Protein 7LGA (pdb70)

Nearest PDB structures (foldseek):
  7lga-assembly2_D  TM=1.011E+00  e=3.245E-14  Homo sapiens
  7lga-assembly1_B  TM=9.975E-01  e=1.841E-12  Homo sapiens
  8f22-assembly1_D  TM=7.166E-01  e=4.616E-01  Human immunodeficiency virus type 1 (NEW YORK-5 ISOLATE)
  6ecn-assembly1_B  TM=7.418E-01  e=8.512E-01  Human immunodeficiency virus 1
  6bht-assembly2_I  TM=7.396E-01  e=8.006E-01  Human immunodeficiency virus type 1 (NEW YORK-5 ISOLATE)

GO terms:
  GO:0005737 cytoplasm (C, IDA)
  GO:0030512 negative regulation of transforming growth factor beta receptor signaling pathway (P, IDA)
  GO:0005515 protein binding (F, IPI)
  GO:0005634 nucleus (C, EXP)
  GO:0005737 cytoplasm (C, EXP)
  GO:0003723 RNA binding (F, HDA)

B-factor: mean 28.05, std 16.08, range [4.46, 119.76]

Structure (mmCIF, N/CA/C/O backbone):
data_7LGA
#
_entry.id   7LGA
#
_cell.length_a   51.598
_cell.length_b   70.289
_cell.length_c   52.689
_cell.angle_alpha   90.000
_cell.angle_beta   98.102
_cell.angle_gamma   90.000
#
_symmetry.space_group_name_H-M   'P 1 21 1'
#
loop_
_entity.id
_entity.type
_entity.pdbx_description
1 polymer 'Retrotransposon-derived protein PEG10'
2 water water
#
loop_
_atom_site.group_PDB
_atom_site.id
_atom_site.type_symbol
_atom_site.label_atom_id
_atom_site.label_alt_id
_atom_site.label_comp_id
_atom_site.label_asym_id
_atom_site.label_entity_id
_atom_site.label_seq_id
_atom_site.pdbx_PDB_ins_code
_atom_site.Cartn_x
_atom_site.Cartn_y
_atom_site.Cartn_z
_atom_site.occupancy
_atom_site.B_iso_or_equiv
_atom_site.auth_seq_id
_atom_site.auth_comp_id
_atom_site.auth_asym_id
_atom_site.auth_atom_id
_atom_site.pdbx_PDB_model_num
ATOM 1 N N . SER A 1 9 ? -12.79513 25.21336 15.75288 1.000 37.56270 160 SER A N 1
ATOM 2 C CA . SER A 1 9 ? -13.65049 24.26872 16.46265 1.000 53.61821 160 SER A CA 1
ATOM 3 C C . SER A 1 9 ? -13.38335 24.31249 17.96517 1.000 45.29694 160 SER A C 1
ATOM 4 O O . SER A 1 9 ? -12.33378 24.78990 18.39928 1.000 43.36277 160 SER A O 1
ATOM 11 N N . PRO A 1 10 ? -14.33073 23.80193 18.75791 1.000 50.68373 161 PRO A N 1
ATOM 12 C CA . PRO A 1 10 ? -14.14612 23.83861 20.22073 1.000 41.01931 161 PRO A CA 1
ATOM 13 C C . PRO A 1 10 ? -12.89273 23.12642 20.70014 1.000 35.68295 161 PRO A C 1
ATOM 14 O O . PRO A 1 10 ? -12.22981 23.60304 21.63346 1.000 37.72576 161 PRO A O 1
ATOM 25 N N . GLN A 1 11 ? -12.55304 21.98554 20.09624 1.000 31.79430 162 GLN A N 1
ATOM 26 C CA . GLN A 1 11 ? -11.41211 21.20875 20.57202 1.000 38.24382 162 GLN A CA 1
ATOM 27 C C . GLN A 1 11 ? -10.10038 21.95986 20.34483 1.000 27.30230 162 GLN A C 1
ATOM 28 O O . GLN A 1 11 ? -9.24159 22.03086 21.23930 1.000 26.19798 162 GLN A O 1
ATOM 42 N N . ARG A 1 12 ? -9.91753 22.50326 19.13938 1.000 28.26528 163 ARG A N 1
ATOM 43 C CA . ARG A 1 12 ? -8.73723 23.31314 18.87190 1.000 34.22016 163 ARG A CA 1
ATOM 44 C C . ARG A 1 12 ? -8.67257 24.50484 19.81704 1.000 28.50875 163 ARG A C 1
ATOM 45 O O . ARG A 1 12 ? -7.58690 24.89363 20.25488 1.000 28.39834 163 ARG A O 1
ATOM 66 N N . ARG A 1 13 ? -9.82929 25.08008 20.16359 1.000 26.59518 164 ARG A N 1
ATOM 67 C CA . ARG A 1 13 ? -9.85706 26.22126 21.07704 1.000 25.77275 164 ARG A CA 1
ATOM 68 C C . ARG A 1 13 ? -9.37306 25.82939 22.46976 1.000 23.29935 164 ARG A C 1
ATOM 69 O O . ARG A 1 13 ? -8.61041 26.57240 23.10164 1.000 19.09053 164 ARG A O 1
ATOM 90 N N . GLU A 1 14 ? -9.81668 24.67263 22.96761 1.000 24.79395 165 GLU A N 1
ATOM 91 C CA . GLU A 1 14 ? -9.36796 24.18787 24.27237 1.000 24.62605 165 GLU A CA 1
ATOM 92 C C . GLU A 1 14 ? -7.85586 23.97457 24.28242 1.000 17.96991 165 GLU A C 1
ATOM 93 O O . GLU A 1 14 ? -7.14157 24.40739 25.21145 1.000 25.02076 165 GLU A O 1
ATOM 105 N N . VAL A 1 15 ? -7.34620 23.30565 23.24574 1.000 20.54578 166 VAL A N 1
ATOM 106 C CA . VAL A 1 15 ? -5.90288 23.09248 23.15845 1.000 22.88330 166 VAL A CA 1
ATOM 107 C C . VAL A 1 15 ? -5.17334 24.43047 23.12663 1.000 20.15235 166 VAL A C 1
ATOM 108 O O . VAL A 1 15 ? -4.15441 24.62046 23.80573 1.000 19.55919 166 VAL A O 1
ATOM 121 N N . ALA A 1 16 ? -5.68186 25.37464 22.33397 1.000 18.96943 167 ALA A N 1
ATOM 122 C CA . ALA A 1 16 ? -5.00005 26.64787 22.17022 1.000 19.99758 167 ALA A CA 1
ATOM 123 C C . ALA A 1 16 ? -4.94448 27.40164 23.48539 1.000 11.55661 167 ALA A C 1
ATOM 124 O O . ALA A 1 16 ? -3.91817 27.99588 23.82397 1.000 13.72040 167 ALA A O 1
ATOM 131 N N . LYS A 1 17 ? -6.04707 27.40592 24.23107 1.000 11.11282 168 LYS A N 1
ATOM 132 C CA . LYS A 1 17 ? -6.08296 28.19904 25.44662 1.000 15.10485 168 LYS A CA 1
ATOM 133 C C . LYS A 1 17 ? -5.14484 27.63040 26.49412 1.000 20.06448 168 LYS A C 1
ATOM 134 O O . LYS A 1 17 ? -4.58534 28.39725 27.28499 1.000 21.49227 168 LYS A O 1
ATOM 153 N N . ARG A 1 18 ? -4.90681 26.30945 26.48580 1.000 19.09131 169 ARG A N 1
ATOM 154 C CA . ARG A 1 18 ? -3.87676 25.78465 27.39167 1.000 20.70261 169 ARG A CA 1
ATOM 155 C C . ARG A 1 18 ? -2.45522 26.09239 26.89873 1.000 15.96657 169 ARG A C 1
ATOM 156 O O . ARG A 1 18 ? -1.58369 26.53423 27.68280 1.000 16.25699 169 ARG A O 1
ATOM 177 N N . LYS A 1 19 ? -2.21135 25.89502 25.59669 1.000 16.29875 170 LYS A N 1
ATOM 178 C CA . LYS A 1 19 ? -0.86118 26.06025 25.06854 1.000 15.80043 170 LYS A CA 1
ATOM 179 C C . LYS A 1 19 ? -0.40023 27.51258 25.13551 1.000 9.06819 170 LYS A C 1
ATOM 180 O O . LYS A 1 19 ? 0.76247 27.77659 25.45337 1.000 14.75932 170 LYS A O 1
ATOM 199 N N . ILE A 1 20 ? -1.27706 28.46498 24.80990 1.000 10.74248 171 ILE A N 1
ATOM 200 C CA . ILE A 1 20 ? -0.87284 29.86864 24.79142 1.000 11.57632 171 ILE A CA 1
ATOM 201 C C . ILE A 1 20 ? -0.44347 30.30809 26.18227 1.000 15.97416 171 ILE A C 1
ATOM 202 O O . ILE A 1 20 ? 0.49222 31.10372 26.34515 1.000 13.59268 171 ILE A O 1
ATOM 218 N N . ARG A 1 21 ? -1.11030 29.77952 27.20761 1.000 14.35920 172 ARG A N 1
ATOM 219 C CA . ARG A 1 21 ? -0.79659 30.17044 28.57104 1.000 19.88550 172 ARG A CA 1
ATOM 220 C C . ARG A 1 21 ? 0.53354 29.58916 29.01581 1.000 15.99966 172 ARG A C 1
ATOM 221 O O . ARG A 1 21 ? 1.20650 30.18192 29.86537 1.000 17.02418 172 ARG A O 1
ATOM 242 N N . ARG A 1 22 ? 0.93465 28.44112 28.46526 1.000 14.96874 173 ARG A N 1
ATOM 243 C CA . ARG A 1 22 ? 2.24094 27.90680 28.84781 1.000 14.33035 173 ARG A CA 1
ATOM 244 C C . ARG A 1 22 ? 3.39768 28.36404 27.96141 1.000 13.11658 173 ARG A C 1
ATOM 245 O O . ARG A 1 22 ? 4.55756 28.09312 28.29754 1.000 11.27810 173 ARG A O 1
ATOM 266 N N . LEU A 1 23 ? 3.12763 29.04130 26.85243 1.000 8.45454 174 LEU A N 1
ATOM 267 C CA . LEU A 1 23 ? 4.19078 29.41502 25.92659 1.000 7.93000 174 LEU A CA 1
ATOM 268 C C . LEU A 1 23 ? 5.08811 30.49502 26.51796 1.000 5.44411 174 LEU A C 1
ATOM 269 O O . LEU A 1 23 ? 4.60218 31.50859 27.02448 1.000 8.42367 174 LEU A O 1
ATOM 285 N N . ARG A 1 24 ? 6.40128 30.29846 26.40627 1.000 4.75325 175 ARG A N 1
ATOM 286 C CA . ARG A 1 24 ? 7.39114 31.22410 26.94534 1.000 8.15564 175 ARG A CA 1
ATOM 287 C C . ARG A 1 24 ? 8.51503 31.47640 25.95356 1.000 5.89477 175 ARG A C 1
ATOM 288 O O . ARG A 1 24 ? 9.00581 30.54483 25.31331 1.000 5.36577 175 ARG A O 1
ATOM 309 N N . GLN A 1 25 ? 8.94005 32.73831 25.83715 1.000 5.70077 176 GLN A N 1
ATOM 310 C CA . GLN A 1 25 ? 10.13982 33.01836 25.06020 1.000 4.97697 176 GLN A CA 1
ATOM 311 C C . GLN A 1 25 ? 11.34574 32.30056 25.65799 1.000 10.27840 176 GLN A C 1
ATOM 312 O O . GLN A 1 25 ? 12.14338 31.70173 24.93456 1.000 5.64658 176 GLN A O 1
ATOM 326 N N . GLY A 1 26 ? 11.51595 32.38786 26.97714 1.000 5.22232 177 GLY A N 1
ATOM 327 C CA . GLY A 1 26 ? 12.66035 31.75742 27.61067 1.000 6.72582 177 GLY A CA 1
ATOM 328 C C . GLY A 1 26 ? 13.94579 32.30428 27.04175 1.000 7.64630 177 GLY A C 1
ATOM 329 O O . GLY A 1 26 ? 14.10951 33.51784 26.86687 1.000 7.26539 177 GLY A O 1
ATOM 350 N N . GLY A 1 28 ? 15.01965 31.78504 24.08264 1.000 7.81152 179 GLY A N 1
ATOM 351 C CA . GLY A 1 28 ? 14.89879 31.79810 22.64224 1.000 9.71793 179 GLY A CA 1
ATOM 352 C C . GLY A 1 28 ? 14.65573 33.19003 22.09994 1.000 8.20565 179 GLY A C 1
ATOM 353 O O . GLY A 1 28 ? 14.72498 34.19369 22.81200 1.000 8.01682 179 GLY A O 1
ATOM 357 N N . SER A 1 29 ? 14.40652 33.24151 20.79491 1.000 8.48356 180 SER A N 1
ATOM 358 C CA . SER A 1 29 ? 14.31496 34.49525 20.06628 1.000 8.17176 180 SER A CA 1
ATOM 359 C C . SER A 1 29 ? 12.89317 35.04816 20.08608 1.000 7.00658 180 SER A C 1
ATOM 360 O O . SER A 1 29 ? 11.91087 34.31373 20.20703 1.000 7.31044 180 SER A O 1
ATOM 368 N N . VAL A 1 30 ? 12.79596 36.37133 19.94365 1.000 10.16342 181 VAL A N 1
ATOM 369 C CA . VAL A 1 30 ? 11.48972 37.00910 19.86159 1.000 5.92557 181 VAL A CA 1
ATOM 370 C C . VAL A 1 30 ? 10.72543 36.48124 18.66028 1.000 4.45709 181 VAL A C 1
ATOM 371 O O . VAL A 1 30 ? 9.51757 36.24504 18.72881 1.000 5.76023 181 VAL A O 1
ATOM 384 N N . ILE A 1 31 ? 11.40960 36.27570 17.54113 1.000 8.76153 182 ILE A N 1
ATOM 385 C CA . ILE A 1 31 ? 10.68981 35.89257 16.33427 1.000 8.63391 182 ILE A CA 1
ATOM 386 C C . ILE A 1 31 ? 10.09374 34.49059 16.47042 1.000 8.73980 182 ILE A C 1
ATOM 387 O O . ILE A 1 31 ? 8.94845 34.25143 16.06880 1.000 7.62743 182 ILE A O 1
ATOM 403 N N . ASP A 1 32 ? 10.83514 33.55202 17.06089 1.000 8.91885 183 ASP A N 1
ATOM 404 C CA . ASP A 1 32 ? 10.29303 32.20792 17.25463 1.000 9.45277 183 ASP A CA 1
ATOM 405 C C . ASP A 1 32 ? 9.13024 32.21912 18.23887 1.000 10.31882 183 ASP A C 1
ATOM 406 O O . ASP A 1 32 ? 8.08976 31.58468 18.00205 1.000 6.97073 183 ASP A O 1
ATOM 415 N N . TYR A 1 33 ? 9.29166 32.93775 19.35098 1.000 6.18030 184 TYR A N 1
ATOM 416 C CA . TYR A 1 33 ? 8.19719 33.08910 20.29875 1.000 5.37496 184 TYR A CA 1
ATOM 417 C C . TYR A 1 33 ? 6.97478 33.70024 19.63612 1.000 5.36163 184 TYR A C 1
ATOM 418 O O . TYR A 1 33 ? 5.85498 33.22692 19.83473 1.000 5.41425 184 TYR A O 1
ATOM 436 N N . SER A 1 34 ? 7.16845 34.75148 18.83884 1.000 7.57376 185 SER A N 1
ATOM 437 C CA . SER A 1 34 ? 6.04027 35.47873 18.26456 1.000 6.67032 185 SER A CA 1
ATOM 438 C C . SER A 1 34 ? 5.31767 34.64345 17.21108 1.000 6.04040 185 SER A C 1
ATOM 439 O O . SER A 1 34 ? 4.08000 34.66600 17.12789 1.000 7.25848 185 SER A O 1
ATOM 447 N N . ASN A 1 35 ? 6.07269 33.90806 16.38912 1.000 9.08298 186 ASN A N 1
ATOM 448 C CA . ASN A 1 35 ? 5.44894 33.03600 15.39668 1.000 8.30096 186 ASN A CA 1
ATOM 449 C C . ASN A 1 35 ? 4.67035 31.91654 16.07403 1.000 8.39995 186 ASN A C 1
ATOM 450 O O . ASN A 1 35 ? 3.53884 31.61317 15.68294 1.000 9.77313 186 ASN A O 1
ATOM 461 N N . ALA A 1 36 ? 5.25125 31.29443 17.10925 1.000 8.79967 187 ALA A N 1
ATOM 462 C CA . ALA A 1 36 ? 4.50848 30.27235 17.84354 1.000 9.84506 187 ALA A CA 1
ATOM 463 C C . ALA A 1 36 ? 3.25150 30.86060 18.48588 1.000 6.34916 187 ALA A C 1
ATOM 464 O O . ALA A 1 36 ? 2.16728 30.26121 18.43555 1.000 5.86115 187 ALA A O 1
ATOM 471 N N . PHE A 1 37 ? 3.37870 32.04222 19.09098 1.000 7.89847 188 PHE A N 1
ATOM 472 C CA . PHE A 1 37 ? 2.24202 32.67542 19.74775 1.000 6.26221 188 PHE A CA 1
ATOM 473 C C . PHE A 1 37 ? 1.10844 32.89112 18.75659 1.000 6.75810 188 PHE A C 1
ATOM 474 O O . PHE A 1 37 ? -0.04977 32.55947 19.03546 1.000 9.14272 188 PHE A O 1
ATOM 491 N N . GLN A 1 38 ? 1.43230 33.42747 17.57676 1.000 7.24971 189 GLN A N 1
ATOM 492 C CA . GLN A 1 38 ? 0.39212 33.73922 16.60124 1.000 8.19157 189 GLN A CA 1
ATOM 493 C C . GLN A 1 38 ? -0.19411 32.47225 15.99608 1.000 7.10242 189 GLN A C 1
ATOM 494 O O . GLN A 1 38 ? -1.39708 32.42988 15.71051 1.000 12.16810 189 GLN A O 1
ATOM 525 N N . ILE A 1 40 ? -0.61741 29.62141 17.63001 1.000 15.32986 191 ILE A N 1
ATOM 526 C CA . ILE A 1 40 ? -1.57744 29.13047 18.61457 1.000 10.70741 191 ILE A CA 1
ATOM 527 C C . ILE A 1 40 ? -2.81124 30.01754 18.63320 1.000 13.14910 191 ILE A C 1
ATOM 528 O O . ILE A 1 40 ? -3.94956 29.53243 18.69709 1.000 14.06052 191 ILE A O 1
ATOM 544 N N . ALA A 1 41 ? -2.60842 31.33356 18.57562 1.000 12.39270 192 ALA A N 1
ATOM 545 C CA . ALA A 1 41 ? -3.71103 32.26433 18.73824 1.000 12.72454 192 ALA A CA 1
ATOM 546 C C . ALA A 1 41 ? -4.68129 32.22682 17.57062 1.000 15.23084 192 ALA A C 1
ATOM 547 O O . ALA A 1 41 ? -5.83003 32.64601 17.73750 1.000 14.29353 192 ALA A O 1
ATOM 554 N N . GLN A 1 42 ? -4.24644 31.74561 16.39743 1.000 19.30321 193 GLN A N 1
ATOM 555 C CA . GLN A 1 42 ? -5.18147 31.57007 15.28745 1.000 20.54674 193 GLN A CA 1
ATOM 556 C C . GLN A 1 42 ? -6.36571 30.67445 15.65906 1.000 22.57221 193 GLN A C 1
ATOM 557 O O . GLN A 1 42 ? -7.42924 30.78682 15.04497 1.000 17.17772 193 GLN A O 1
ATOM 561 N N . ASP A 1 43 ? -6.21816 29.79930 16.65030 1.000 16.06452 194 ASP A N 1
ATOM 562 C CA . ASP A 1 43 ? -7.31281 28.95493 17.10459 1.000 18.62223 194 ASP A CA 1
ATOM 563 C C . ASP A 1 43 ? -8.02267 29.49427 18.33451 1.000 21.81176 194 ASP A C 1
ATOM 564 O O . ASP A 1 43 ? -8.88715 28.80537 18.87569 1.000 22.50412 194 ASP A O 1
ATOM 573 N N . LEU A 1 44 ? -7.69417 30.69703 18.78175 1.000 19.20741 195 LEU A N 1
ATOM 574 C CA . LEU A 1 44 ? -8.31206 31.28912 19.95372 1.000 12.67962 195 LEU A CA 1
ATOM 575 C C . LEU A 1 44 ? -9.29166 32.37470 19.54007 1.000 14.20070 195 LEU A C 1
ATOM 576 O O . LEU A 1 44 ? -9.15562 32.98758 18.47819 1.000 18.31956 195 LEU A O 1
ATOM 592 N N . ASP A 1 45 ? -10.24150 32.65255 20.43030 1.000 10.39246 196 ASP A N 1
ATOM 593 C CA . ASP A 1 45 ? -11.22532 33.71285 20.24773 1.000 18.93748 196 ASP A CA 1
ATOM 594 C C . ASP A 1 45 ? -11.00815 34.86246 21.22545 1.000 14.71250 196 ASP A C 1
ATOM 595 O O . ASP A 1 45 ? -11.92370 35.65441 21.47019 1.000 15.87344 196 ASP A O 1
ATOM 604 N N . TRP A 1 46 ? -9.81422 34.96059 21.79804 1.000 14.33626 197 TRP A N 1
ATOM 605 C CA . TRP A 1 46 ? -9.48087 36.09639 22.64042 1.000 15.01916 197 TRP A CA 1
ATOM 606 C C . TRP A 1 46 ? -9.33062 37.35427 21.79472 1.000 11.72896 197 TRP A C 1
ATOM 607 O O . TRP A 1 46 ? -8.88334 37.30258 20.64970 1.000 12.40205 197 TRP A O 1
ATOM 628 N N . ASN A 1 47 ? -9.69140 38.49641 22.37220 1.000 13.23761 198 ASN A N 1
ATOM 629 C CA . ASN A 1 47 ? -9.53945 39.74995 21.65525 1.000 13.09862 198 ASN A CA 1
ATOM 630 C C . ASN A 1 47 ? -8.10774 40.26289 21.79137 1.000 14.89372 198 ASN A C 1
ATOM 631 O O . ASN A 1 47 ? -7.27404 39.70173 22.50789 1.000 14.01366 198 ASN A O 1
ATOM 642 N N . GLU A 1 48 ? -7.81783 41.33305 21.08009 1.000 12.32495 199 GLU A N 1
ATOM 643 C CA . GLU A 1 48 ? -6.43243 41.76242 20.97149 1.000 16.72138 199 GLU A CA 1
ATOM 644 C C . GLU A 1 48 ? -5.85747 42.23645 22.30248 1.000 13.45967 199 GLU A C 1
ATOM 645 O O . GLU A 1 48 ? -4.69075 41.95762 22.58654 1.000 15.09148 199 GLU A O 1
ATOM 657 N N . PRO A 1 49 ? -6.61602 42.92391 23.15570 1.000 12.96182 200 PRO A N 1
ATOM 658 C CA . PRO A 1 49 ? -6.07003 43.24133 24.48998 1.000 12.76178 200 PRO A CA 1
ATOM 659 C C . PRO A 1 49 ? -5.62021 42.01974 25.29407 1.000 12.56537 200 PRO A C 1
ATOM 660 O O . PRO A 1 49 ? -4.53344 42.03276 25.89657 1.000 10.21802 200 PRO A O 1
ATOM 671 N N . ALA A 1 50 ? -6.42977 40.95841 25.32625 1.000 10.77914 201 ALA A N 1
ATOM 672 C CA . ALA A 1 50 ? -6.04134 39.75472 26.05666 1.000 9.56010 201 ALA A CA 1
ATOM 673 C C . ALA A 1 50 ? -4.80658 39.10178 25.44291 1.000 6.92028 201 ALA A C 1
ATOM 674 O O . ALA A 1 50 ? -3.92979 38.61341 26.16255 1.000 7.70748 201 ALA A O 1
ATOM 681 N N . LEU A 1 51 ? -4.71219 39.10000 24.11717 1.000 8.15104 202 LEU A N 1
ATOM 682 C CA . LEU A 1 51 ? -3.53622 38.54930 23.46001 1.000 7.91971 202 LEU A CA 1
ATOM 683 C C . LEU A 1 51 ? -2.29529 39.39054 23.73825 1.000 8.86732 202 LEU A C 1
ATOM 684 O O . LEU A 1 51 ? -1.20390 38.85307 23.94705 1.000 9.53391 202 LEU A O 1
ATOM 700 N N . ILE A 1 52 ? -2.42970 40.71602 23.72233 1.000 13.25815 203 ILE A N 1
ATOM 701 C CA . ILE A 1 52 ? -1.29709 41.57155 24.06239 1.000 7.97300 203 ILE A CA 1
ATOM 702 C C . ILE A 1 52 ? -0.79135 41.23578 25.45805 1.000 7.57870 203 ILE A C 1
ATOM 703 O O . ILE A 1 52 ? 0.41789 41.08280 25.68913 1.000 10.66475 203 ILE A O 1
ATOM 719 N N . ASP A 1 53 ? -1.70991 41.13099 26.41619 1.000 6.50148 204 ASP A N 1
ATOM 720 C CA . ASP A 1 53 ? -1.28451 40.89749 27.79193 1.000 7.52555 204 ASP A CA 1
ATOM 721 C C . ASP A 1 53 ? -0.67025 39.50773 27.96348 1.000 8.19422 204 ASP A C 1
ATOM 722 O O . ASP A 1 53 ? 0.31678 39.34665 28.68957 1.000 8.24762 204 ASP A O 1
ATOM 731 N N . GLN A 1 54 ? -1.19962 38.49655 27.27288 1.000 8.84265 205 GLN A N 1
ATOM 732 C CA . GLN A 1 54 ? -0.58222 37.17397 27.36321 1.000 7.60024 205 GLN A CA 1
ATOM 733 C C . GLN A 1 54 ? 0.80403 37.17131 26.71646 1.000 5.49943 205 GLN A C 1
ATOM 734 O O . GLN A 1 54 ? 1.77194 36.62355 27.27247 1.000 8.82414 205 GLN A O 1
ATOM 748 N N . TYR A 1 55 ? 0.91948 37.79160 25.54078 1.000 5.60195 206 TYR A N 1
ATOM 749 C CA . TYR A 1 55 ? 2.20457 37.86934 24.85927 1.000 4.72747 206 TYR A CA 1
ATOM 750 C C . TYR A 1 55 ? 3.24317 38.49740 25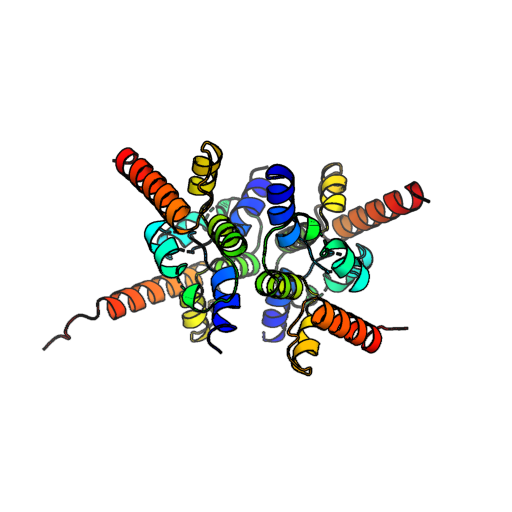.76736 1.000 6.72588 206 TYR A C 1
ATOM 751 O O . TYR A 1 55 ? 4.35152 37.97230 25.92138 1.000 7.23595 206 TYR A O 1
ATOM 769 N N . HIS A 1 56 ? 2.88151 39.61820 26.40431 1.000 7.28708 207 HIS A N 1
ATOM 770 C CA . HIS A 1 56 ? 3.79341 40.27721 27.33092 1.000 7.66262 207 HIS A CA 1
ATOM 771 C C . HIS A 1 56 ? 4.16311 39.35185 28.47961 1.000 9.42557 207 HIS A C 1
ATOM 772 O O . HIS A 1 56 ? 5.33418 39.27218 28.87417 1.000 7.15110 207 HIS A O 1
ATOM 786 N N . GLU A 1 57 ? 3.18067 38.62249 29.01258 1.000 8.99184 208 GLU A N 1
ATOM 787 C CA . GLU A 1 57 ? 3.45077 37.73724 30.13824 1.000 8.23063 208 GLU A CA 1
ATOM 788 C C . GLU A 1 57 ? 4.50955 36.70006 29.79012 1.000 11.22490 208 GLU A C 1
ATOM 789 O O . GLU A 1 57 ? 5.30551 36.29951 30.65085 1.000 8.02192 208 GLU A O 1
ATOM 801 N N . GLY A 1 58 ? 4.52355 36.23409 28.54598 1.000 7.12618 209 GLY A N 1
ATOM 802 C CA . GLY A 1 58 ? 5.47077 35.19469 28.19858 1.000 8.34872 209 GLY A CA 1
ATOM 803 C C . GLY A 1 58 ? 6.84325 35.64333 27.75765 1.000 5.40120 209 GLY A C 1
ATOM 804 O O . GLY A 1 58 ? 7.70892 34.79443 27.51850 1.000 6.23620 209 GLY A O 1
ATOM 808 N N . LEU A 1 59 ? 7.07834 36.94850 27.64194 1.000 9.07077 210 LEU A N 1
ATOM 809 C CA . LEU A 1 59 ? 8.37073 37.45327 27.21274 1.000 9.35352 210 LEU A CA 1
ATOM 810 C C . LEU A 1 59 ? 9.45480 37.22024 28.26445 1.000 9.13519 210 LEU A C 1
ATOM 811 O O . LEU A 1 59 ? 9.19470 37.12108 29.46623 1.000 8.75192 210 LEU A O 1
ATOM 827 N N . SER A 1 60 ? 10.69642 37.15254 27.78578 1.000 6.22825 211 SER A N 1
ATOM 828 C CA . SER A 1 60 ? 11.83891 37.11563 28.68472 1.000 9.95740 211 SER A CA 1
ATOM 829 C C . SER A 1 60 ? 11.95377 38.43435 29.45146 1.000 12.13435 211 SER A C 1
ATOM 830 O O . SER A 1 60 ? 11.63174 39.50946 28.93729 1.000 9.82076 211 SER A O 1
ATOM 838 N N . ASP A 1 61 ? 12.40748 38.34057 30.70266 1.000 14.79425 212 ASP A N 1
ATOM 839 C CA . ASP A 1 61 ? 12.50401 39.53017 31.54614 1.000 17.39996 212 ASP A CA 1
ATOM 840 C C . ASP A 1 61 ? 13.30452 40.64109 30.87265 1.000 17.86625 212 ASP A C 1
ATOM 841 O O . ASP A 1 61 ? 12.97288 41.82311 31.00928 1.000 23.39627 212 ASP A O 1
ATOM 850 N N . HIS A 1 62 ? 14.37390 40.29257 30.15337 1.000 18.06333 213 HIS A N 1
ATOM 851 C CA . HIS A 1 62 ? 15.23986 41.33940 29.60996 1.000 17.85537 213 HIS A CA 1
ATOM 852 C C . HIS A 1 62 ? 14.55082 42.12490 28.50005 1.000 25.42753 213 HIS A C 1
ATOM 853 O O . HIS A 1 62 ? 14.85864 43.30814 28.29873 1.000 20.96131 213 HIS A O 1
ATOM 867 N N . ILE A 1 63 ? 13.57944 41.51589 27.81449 1.000 15.20634 214 ILE A N 1
ATOM 868 C CA . ILE A 1 63 ? 12.79593 42.25943 26.83385 1.000 16.12690 214 ILE A CA 1
ATOM 869 C C . ILE A 1 63 ? 11.73553 43.09448 27.54305 1.000 12.32591 214 ILE A C 1
ATOM 870 O O . ILE A 1 63 ? 11.49116 44.26693 27.19687 1.000 16.98215 214 ILE A O 1
ATOM 886 N N . GLN A 1 64 ? 11.07416 42.49319 28.53439 1.000 11.97778 215 GLN A N 1
ATOM 887 C CA . GLN A 1 64 ? 10.02237 43.19361 29.25338 1.000 14.15740 215 GLN A CA 1
ATOM 888 C C . GLN A 1 64 ? 10.54773 44.47609 29.88641 1.000 15.77284 215 GLN A C 1
ATOM 889 O O . GLN A 1 64 ? 9.88287 45.51620 29.84192 1.000 23.52929 215 GLN A O 1
ATOM 903 N N . GLU A 1 65 ? 11.72619 44.41028 30.51089 1.000 23.21244 216 GLU A N 1
ATOM 904 C CA . GLU A 1 65 ? 12.28182 45.58206 31.18370 1.000 22.75308 216 GLU A CA 1
ATOM 905 C C . GLU A 1 65 ? 12.46708 46.73615 30.21027 1.000 25.37466 216 GLU A C 1
ATOM 906 O O . GLU A 1 65 ? 12.13161 47.88469 30.51752 1.000 30.53668 216 GLU A O 1
ATOM 918 N N . GLU A 1 66 ? 12.96829 46.44109 29.01364 1.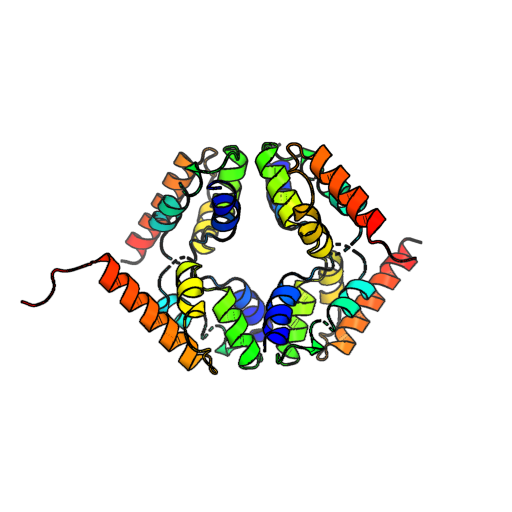000 20.45526 217 GLU A N 1
ATOM 919 C CA . GLU A 1 66 ? 13.23468 47.49196 28.04070 1.000 17.07136 217 GLU A CA 1
ATOM 920 C C . GLU A 1 66 ? 11.95037 48.06387 27.47279 1.000 30.71696 217 GLU A C 1
ATOM 921 O O . GLU A 1 66 ? 11.94316 49.19294 26.96305 1.000 20.31243 217 GLU A O 1
ATOM 933 N N . LEU A 1 67 ? 10.85289 47.30871 27.54303 1.000 18.61053 218 LEU A N 1
ATOM 934 C CA . LEU A 1 67 ? 9.60686 47.86886 27.02904 1.000 18.40918 218 LEU A CA 1
ATOM 935 C C . LEU A 1 67 ? 9.20660 49.15638 27.75329 1.000 17.72528 218 LEU A C 1
ATOM 936 O O . LEU A 1 67 ? 8.55021 50.01800 27.15887 1.000 23.01051 218 LEU A O 1
ATOM 952 N N . SER A 1 68 ? 9.58741 49.31511 29.02275 1.000 21.34947 219 SER A N 1
ATOM 953 C CA . SER A 1 68 ? 9.11604 50.46550 29.79012 1.000 26.54324 219 SER A CA 1
ATOM 954 C C . SER A 1 68 ? 9.60059 51.79493 29.21801 1.000 33.48563 219 SER A C 1
ATOM 955 O O . SER A 1 68 ? 8.97331 52.83047 29.46451 1.000 24.28564 219 SER A O 1
ATOM 963 N N . HIS A 1 69 ? 10.69423 51.79618 28.46458 1.000 21.19657 220 HIS A N 1
ATOM 964 C CA . HIS A 1 69 ? 11.21024 53.02405 27.87547 1.000 23.51633 220 HIS A CA 1
ATOM 965 C C . HIS A 1 69 ? 10.53832 53.36913 26.56041 1.000 23.78852 220 HIS A C 1
ATOM 966 O O . HIS A 1 69 ? 10.88007 54.38634 25.95039 1.000 22.31766 220 HIS A O 1
ATOM 980 N N . LEU A 1 70 ? 9.58247 52.56761 26.11753 1.000 18.12762 221 LEU A N 1
ATOM 981 C CA . LEU A 1 70 ? 8.91931 52.79178 24.84963 1.000 16.69143 221 LEU A CA 1
ATOM 982 C C . LEU A 1 70 ? 7.46086 53.15214 25.07027 1.000 15.88851 221 LEU A C 1
ATOM 983 O O . LEU A 1 70 ? 6.90708 52.95152 26.15131 1.000 20.36333 221 LEU A O 1
ATOM 999 N N . GLU A 1 71 ? 6.85310 53.70161 24.02200 1.000 19.70892 222 GLU A N 1
ATOM 1000 C CA . GLU A 1 71 ? 5.42290 53.94918 24.02668 1.000 22.34108 222 GLU A CA 1
ATOM 1001 C C . GLU A 1 71 ? 4.67750 52.63445 24.19942 1.000 25.60817 222 GLU A C 1
ATOM 1002 O O . GLU A 1 71 ? 5.09926 51.58916 23.70157 1.000 18.62595 222 GLU A O 1
ATOM 1014 N N . VAL A 1 72 ? 3.52519 52.70333 24.85943 1.000 21.76437 223 VAL A N 1
ATOM 1015 C CA . VAL A 1 72 ? 2.73253 51.50445 25.11060 1.000 18.31003 223 VAL A CA 1
ATOM 1016 C C . VAL A 1 72 ? 2.11464 51.03192 23.80150 1.000 21.69990 223 VAL A C 1
ATOM 1017 O O . VAL A 1 72 ? 1.35770 51.76264 23.15013 1.000 24.52742 223 VAL A O 1
ATOM 1030 N N . ALA A 1 73 ? 2.44497 49.80609 23.40083 1.000 20.20113 224 ALA A N 1
ATOM 1031 C CA . ALA A 1 73 ? 1.87502 49.24603 22.18467 1.000 17.34649 224 ALA A CA 1
ATOM 1032 C C . ALA A 1 73 ? 0.36747 49.11800 22.32201 1.000 15.74510 224 ALA A C 1
ATOM 1033 O O . ALA A 1 73 ? -0.14494 48.69288 23.36036 1.000 15.32495 224 ALA A O 1
ATOM 1040 N N . LYS A 1 74 ? -0.34349 49.47006 21.25759 1.000 14.73982 225 LYS A N 1
ATOM 1041 C CA . LYS A 1 74 ? -1.79637 49.36519 21.22933 1.000 27.13513 225 LYS A CA 1
ATOM 1042 C C . LYS A 1 74 ? -2.28161 48.31297 20.24186 1.000 20.90701 225 LYS A C 1
ATOM 1043 O O . LYS A 1 74 ? -3.49197 48.18080 20.02842 1.000 24.47160 225 LYS A O 1
ATOM 1062 N N . SER A 1 75 ? -1.37002 47.54806 19.65095 1.000 15.88529 226 SER A N 1
ATOM 1063 C CA . SER A 1 75 ? -1.73609 46.39084 18.85195 1.000 18.36490 226 SER A CA 1
ATOM 1064 C C . SER A 1 75 ? -0.71698 45.29337 19.11721 1.000 13.47212 226 SER A C 1
ATOM 1065 O O . SER A 1 75 ? 0.40518 45.55736 19.55303 1.000 11.87756 226 SER A O 1
ATOM 1073 N N . LEU A 1 76 ? -1.11504 44.05193 18.84059 1.000 13.12197 227 LEU A N 1
ATOM 1074 C CA . LEU A 1 76 ? -0.17542 42.94537 18.98537 1.000 16.90081 227 LEU A CA 1
ATOM 1075 C C . LEU A 1 76 ? 1.01245 43.10660 18.04726 1.000 10.16038 227 LEU A C 1
ATOM 1076 O O . LEU A 1 76 ? 2.15966 42.89020 18.45227 1.000 10.86509 227 LEU A O 1
ATOM 1092 N N . SER A 1 77 ? 0.76437 43.49618 16.78970 1.000 12.48857 228 SER A N 1
ATOM 1093 C CA . SER A 1 77 ? 1.86961 43.66713 15.85078 1.000 16.01746 228 SER A CA 1
ATOM 1094 C C . SER A 1 77 ? 2.82928 44.74092 16.32896 1.000 13.80737 228 SER A C 1
ATOM 1095 O O . SER A 1 77 ? 4.04886 44.60615 16.17976 1.000 16.63702 228 SER A O 1
ATOM 1103 N N . ALA A 1 78 ? 2.30293 45.82321 16.90477 1.000 14.88039 229 ALA A N 1
ATOM 1104 C CA . ALA A 1 78 ? 3.19027 46.86988 17.39414 1.000 14.66059 229 ALA A CA 1
ATOM 1105 C C . ALA A 1 78 ? 4.08014 46.34268 18.51150 1.000 14.12293 229 ALA A C 1
ATOM 1106 O O . ALA A 1 78 ? 5.28177 46.63335 18.55251 1.000 16.95592 229 ALA A O 1
ATOM 1113 N N . LEU A 1 79 ? 3.49969 45.59186 19.44956 1.000 11.58205 230 LEU A N 1
ATOM 1114 C CA . LEU A 1 79 ? 4.29066 45.03865 20.54065 1.000 9.75303 230 LEU A CA 1
ATOM 1115 C C . LEU A 1 79 ? 5.35683 44.08603 20.01434 1.000 8.51079 230 LEU A C 1
ATOM 1116 O O . LEU A 1 79 ? 6.50924 44.12020 20.46495 1.000 7.46404 230 LEU A O 1
ATOM 1132 N N . ILE A 1 80 ? 4.99037 43.22971 19.05365 1.000 10.58295 231 ILE A N 1
ATOM 1133 C CA . ILE A 1 80 ? 5.96343 42.30491 18.47509 1.000 10.97857 231 ILE A CA 1
ATOM 1134 C C . ILE A 1 80 ? 7.10386 43.08290 17.83212 1.000 11.98055 231 ILE A C 1
ATOM 1135 O O . ILE A 1 80 ? 8.27972 42.74682 18.00411 1.000 10.18794 231 ILE A O 1
ATOM 1151 N N . GLY A 1 81 ? 6.77263 44.13312 17.07707 1.000 13.72244 232 GLY A N 1
ATOM 1152 C CA . GLY A 1 81 ? 7.81337 44.93339 16.44809 1.000 20.96592 232 GLY A CA 1
ATOM 1153 C C . GLY A 1 81 ? 8.73707 45.58917 17.45629 1.000 10.71871 232 GLY A C 1
ATOM 1154 O O . GLY A 1 81 ? 9.96533 45.60397 17.28534 1.000 12.55074 232 GLY A O 1
ATOM 1158 N N . GLN A 1 82 ? 8.16950 46.11463 18.53811 1.000 11.19824 233 GLN A N 1
ATOM 1159 C CA . GLN A 1 82 ? 9.01439 46.66310 19.59197 1.000 8.89541 233 GLN A CA 1
ATOM 1160 C C . GLN A 1 82 ? 9.96757 45.60741 20.13524 1.000 15.45618 233 GLN A C 1
ATOM 1161 O O . GLN A 1 82 ? 11.15175 45.87763 20.36311 1.000 11.72381 233 GLN A O 1
ATOM 1175 N N . CYS A 1 83 ? 9.45117 44.40807 20.41019 1.000 10.83411 234 CYS A N 1
ATOM 1176 C CA . CYS A 1 83 ? 10.29717 43.37637 21.00272 1.000 7.24158 234 CYS A CA 1
ATOM 1177 C C . CYS A 1 83 ? 11.38497 42.93076 20.03358 1.000 6.85662 234 CYS A C 1
ATOM 1178 O O . CYS A 1 83 ? 12.51416 42.66697 20.44451 1.000 10.15971 234 CYS A O 1
ATOM 1186 N N . ILE A 1 84 ? 11.06734 42.84247 18.74604 1.000 11.12235 235 ILE A N 1
ATOM 1187 C CA . ILE A 1 84 ? 12.08830 42.50128 17.75630 1.000 15.67009 235 ILE A CA 1
ATOM 1188 C C . ILE A 1 84 ? 13.20448 43.54094 17.77257 1.000 16.38470 235 ILE A C 1
ATOM 1189 O O . ILE A 1 84 ? 14.40115 43.20946 17.78722 1.000 16.13344 235 ILE A O 1
ATOM 1205 N N . HIS A 1 85 ? 12.82996 44.81903 17.80303 1.000 17.35646 236 HIS A N 1
ATOM 1206 C CA . HIS A 1 85 ? 13.85224 45.86057 17.78987 1.000 21.23747 236 HIS A CA 1
ATOM 1207 C C . HIS A 1 85 ? 14.64999 45.87328 19.08588 1.000 18.34612 236 HIS A C 1
ATOM 1208 O O . HIS A 1 85 ? 15.87341 46.05346 19.06580 1.000 18.52464 236 HIS A O 1
ATOM 1222 N N . ILE A 1 86 ? 13.99624 45.63388 20.21909 1.000 14.08897 237 ILE A N 1
ATOM 1223 C CA . ILE A 1 86 ? 14.72882 45.55710 21.47777 1.000 12.37861 237 ILE A CA 1
ATOM 1224 C C . ILE A 1 86 ? 15.75530 44.43071 21.41915 1.000 23.18035 237 ILE A C 1
ATOM 1225 O O . ILE A 1 86 ? 16.92933 44.60573 21.78002 1.000 15.66352 237 ILE A O 1
ATOM 1241 N N . GLU A 1 87 ? 15.31195 43.24107 21.00152 1.000 14.37956 238 GLU A N 1
ATOM 1242 C CA . GLU A 1 87 ? 16.22194 42.10736 20.88666 1.000 18.58200 238 GLU A CA 1
ATOM 1243 C C . GLU A 1 87 ? 17.41668 42.45408 20.00702 1.000 19.21648 238 GLU A C 1
ATOM 1244 O O . GLU A 1 87 ? 18.56762 42.20284 20.37849 1.000 19.44895 238 GLU A O 1
ATOM 1256 N N . ARG A 1 88 ? 17.16494 43.05146 18.84018 1.000 22.67361 239 ARG A N 1
ATOM 1257 C CA . ARG A 1 88 ? 18.26972 43.40855 17.95168 1.000 24.66054 239 ARG A CA 1
ATOM 1258 C C . ARG A 1 88 ? 19.22093 44.39248 18.62389 1.000 24.71009 239 ARG A C 1
ATOM 1259 O O . ARG A 1 88 ? 20.44088 44.31264 18.43460 1.000 30.32946 239 ARG A O 1
ATOM 1280 N N . ARG A 1 89 ? 18.68412 45.29915 19.44930 1.000 24.58217 240 ARG A N 1
ATOM 1281 C CA . ARG A 1 89 ? 19.53211 46.25900 20.14930 1.000 24.26772 240 ARG A CA 1
ATOM 1282 C C . ARG A 1 89 ? 20.41218 45.58004 21.19017 1.000 30.91369 240 ARG A C 1
ATOM 1283 O O . ARG A 1 89 ? 21.55024 46.00660 21.41849 1.000 41.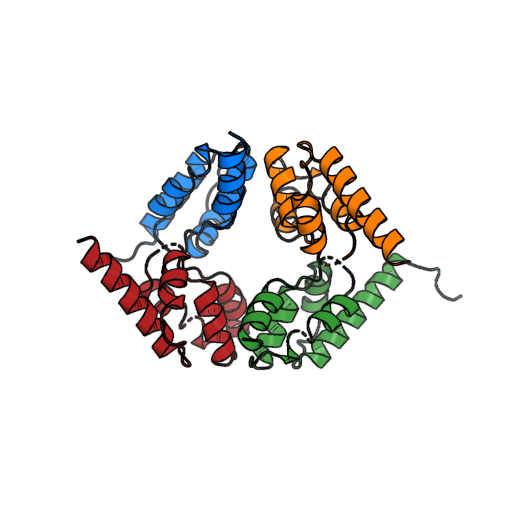78820 240 ARG A O 1
ATOM 1304 N N . LEU A 1 90 ? 19.90361 44.52775 21.83705 1.000 24.46627 241 LEU A N 1
ATOM 1305 C CA . LEU A 1 90 ? 20.63257 43.91770 22.94385 1.000 25.05326 241 LEU A CA 1
ATOM 1306 C C . LEU A 1 90 ? 21.54840 42.78022 22.51028 1.000 22.89443 241 LEU A C 1
ATOM 1307 O O . LEU A 1 90 ? 22.42813 42.38864 23.28170 1.000 29.71795 241 LEU A O 1
ATOM 1323 N N . ALA A 1 91 ? 21.40075 42.27301 21.29232 1.000 24.11194 242 ALA A N 1
ATOM 1324 C CA . ALA A 1 91 ? 22.01014 40.99315 20.94842 1.000 28.64481 242 ALA A CA 1
ATOM 1325 C C . ALA A 1 91 ? 23.53238 41.07565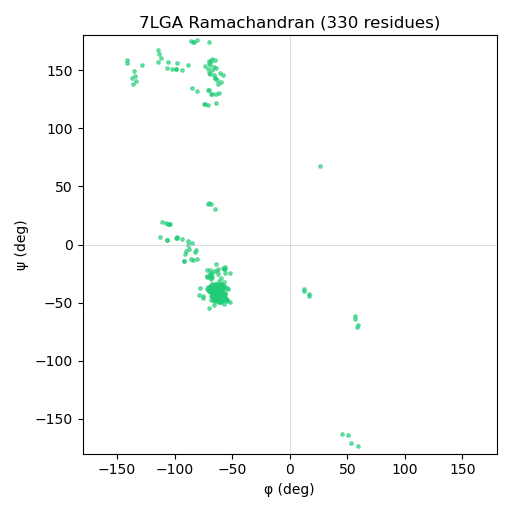 20.91132 1.000 43.85491 242 ALA A C 1
ATOM 1326 O O . ALA A 1 91 ? 24.10266 41.92925 20.22878 1.000 31.86352 242 ALA A O 1
ATOM 1333 N N . ARG A 1 92 ? 24.18361 40.14604 21.61388 1.000 42.72303 243 ARG A N 1
ATOM 1334 C CA . ARG A 1 92 ? 25.63418 40.01897 21.59465 1.000 49.33165 243 ARG A CA 1
ATOM 1335 C C . ARG A 1 92 ? 26.11927 39.53417 20.23157 1.000 43.96511 243 ARG A C 1
ATOM 1336 O O . ARG A 1 92 ? 25.37949 38.91227 19.46483 1.000 42.88844 243 ARG A O 1
ATOM 1357 N N . ALA A 1 93 ? 27.38986 39.81311 19.94436 1.000 50.17908 244 ALA A N 1
ATOM 1358 C CA . ALA A 1 93 ? 28.01273 39.39223 18.69111 1.000 56.78031 244 ALA A CA 1
ATOM 1359 C C . ALA A 1 93 ? 28.19360 37.87407 18.64758 1.000 45.00738 244 ALA A C 1
ATOM 1360 O O . ALA A 1 93 ? 28.74622 37.28076 19.57423 1.000 50.39757 244 ALA A O 1
ATOM 1367 N N . GLN B 1 11 ? -4.56846 53.19122 34.69004 1.000 50.74142 162 GLN B N 1
ATOM 1368 C CA . GLN B 1 11 ? -3.85566 52.82838 35.91384 1.000 52.39897 162 GLN B CA 1
ATOM 1369 C C . GLN B 1 11 ? -4.51768 51.61788 36.57500 1.000 48.71419 162 GLN B C 1
ATOM 1370 O O . GLN B 1 11 ? -3.84776 50.67406 37.00172 1.000 40.42919 162 GLN B O 1
ATOM 1373 N N . ARG B 1 12 ? -5.84901 51.64884 36.65032 1.000 42.51396 163 ARG B N 1
ATOM 1374 C CA . ARG B 1 12 ? -6.58849 50.51466 37.19234 1.000 44.98892 163 ARG B CA 1
ATOM 1375 C C . ARG B 1 12 ? -6.38815 49.27420 36.32728 1.000 39.22901 163 ARG B C 1
ATOM 1376 O O . ARG B 1 12 ? -6.23681 48.15860 36.84953 1.000 36.93749 163 ARG B O 1
ATOM 1397 N N . ARG B 1 13 ? -6.28931 49.49379 35.01695 1.000 36.36643 164 ARG B N 1
ATOM 1398 C CA A ARG B 1 13 ? -6.23648 48.35894 34.08882 0.527 33.53271 164 ARG B CA 1
ATOM 1399 C CA B ARG B 1 13 ? -6.23335 48.36242 34.08308 0.473 33.53567 164 ARG B CA 1
ATOM 1400 C C . ARG B 1 13 ? -4.95540 47.59512 34.26010 1.000 35.40488 164 ARG B C 1
ATOM 1401 O O . ARG B 1 13 ? -4.95284 46.35178 34.27994 1.000 33.07870 164 ARG B O 1
ATOM 1442 N N . GLU B 1 14 ? -3.86316 48.31203 34.46520 1.000 37.64319 165 GLU B N 1
ATOM 1443 C CA . GLU B 1 14 ? -2.55994 47.70258 34.63468 1.000 37.20918 165 GLU B CA 1
ATOM 1444 C C . GLU B 1 14 ? -2.55586 46.83673 35.89433 1.000 28.98498 165 GLU B C 1
ATOM 1445 O O . GLU B 1 14 ? -2.08368 45.67823 35.89392 1.000 30.03860 165 GLU B O 1
ATOM 1457 N N . VAL B 1 15 ? -3.05423 47.40471 36.99862 1.000 26.89210 166 VAL B N 1
ATOM 1458 C CA . VAL B 1 15 ? -3.10336 46.66368 38.25436 1.000 27.30162 166 VAL B CA 1
ATOM 1459 C C . VAL B 1 15 ? -3.97796 45.42436 38.08215 1.000 20.91648 166 VAL B C 1
ATOM 1460 O O . VAL B 1 15 ? -3.63398 44.33149 38.52583 1.000 25.60015 166 VAL B O 1
ATOM 1473 N N . ALA B 1 16 ? -5.12210 45.59770 37.41570 1.000 25.83624 167 ALA B N 1
ATOM 1474 C CA . ALA B 1 16 ? -6.07520 44.51164 37.21434 1.000 26.85353 167 ALA B CA 1
ATOM 1475 C C . ALA B 1 16 ? -5.42588 43.38322 36.41140 1.000 26.70647 167 ALA B C 1
ATOM 1476 O O . ALA B 1 16 ? -5.61803 42.20620 36.71326 1.000 18.11752 167 ALA B O 1
ATOM 1483 N N . LYS B 1 17 ? -4.72762 43.70461 35.32811 1.000 23.07303 168 LYS B N 1
ATOM 1484 C CA . LYS B 1 17 ? -4.15591 42.61934 34.53924 1.000 22.39545 168 LYS B CA 1
ATOM 1485 C C . LYS B 1 17 ? -3.16316 41.81834 35.38382 1.000 23.06581 168 LYS B C 1
ATOM 1486 O O . LYS B 1 17 ? -3.17286 40.57549 35.35308 1.000 27.88281 168 LYS B O 1
ATOM 1505 N N . ARG B 1 18 ? -2.35122 42.49576 36.20867 1.000 26.54143 169 ARG B N 1
ATOM 1506 C CA . ARG B 1 18 ? -1.47187 41.75033 37.12421 1.000 28.68881 169 ARG B CA 1
ATOM 1507 C C . ARG B 1 18 ? -2.28426 40.88737 38.12640 1.000 19.87108 169 ARG B C 1
ATOM 1508 O O . ARG B 1 18 ? -2.05167 39.67188 38.30645 1.000 18.85018 169 ARG B O 1
ATOM 1512 N N . LYS B 1 19 ? -3.27454 41.50064 38.76577 1.000 20.47453 170 LYS B N 1
ATOM 1513 C CA . LYS B 1 19 ? -3.95925 40.84833 39.88115 1.000 18.63318 170 LYS B CA 1
ATOM 1514 C C . LYS B 1 19 ? -4.74630 39.63653 39.40258 1.000 14.30229 170 LYS B C 1
ATOM 1515 O O . LYS B 1 19 ? -4.76543 38.59113 40.05507 1.000 19.49546 170 LYS B O 1
ATOM 1534 N N . ILE B 1 20 ? -5.47560 39.79219 38.30070 1.000 17.95891 171 ILE B N 1
ATOM 1535 C CA . ILE B 1 20 ? -6.34570 38.71302 37.84990 1.000 15.12098 171 ILE B CA 1
ATOM 1536 C C . ILE B 1 20 ? -5.52721 37.45681 37.55133 1.000 20.01176 171 ILE B C 1
ATOM 1537 O O . ILE B 1 20 ? -5.95933 36.32991 37.82485 1.000 13.38458 171 ILE B O 1
ATOM 1553 N N . ARG B 1 21 ? -4.34459 37.63426 36.96324 1.000 13.59346 172 ARG B N 1
ATOM 1554 C CA . ARG B 1 21 ? -3.49208 36.49342 36.67065 1.000 15.36164 172 ARG B CA 1
ATOM 1555 C C . ARG B 1 21 ? -3.04624 35.81460 37.93954 1.000 15.52980 172 ARG B C 1
ATOM 1556 O O . ARG B 1 21 ? -2.86973 34.59095 37.95100 1.000 18.97621 172 ARG B O 1
ATOM 1577 N N . ARG B 1 22 ? -2.83843 36.58162 39.01002 1.000 16.69014 173 ARG B N 1
ATOM 1578 C CA . ARG B 1 22 ? -2.45508 35.94134 40.26303 1.000 18.52305 173 ARG B CA 1
ATOM 1579 C C . ARG B 1 22 ? -3.63590 35.41347 41.07911 1.000 19.22673 173 ARG B C 1
ATOM 1580 O O . ARG B 1 22 ? -3.41631 34.63868 42.01779 1.000 21.55491 173 ARG B O 1
ATOM 1601 N N . LEU B 1 23 ? -4.86761 35.79858 40.75121 1.000 16.42740 174 LEU B N 1
ATOM 1602 C CA . LEU B 1 23 ? -6.02213 35.41745 41.55926 1.000 12.14440 174 LEU B CA 1
ATOM 1603 C C . LEU B 1 23 ? -6.28556 33.91784 41.49140 1.000 12.48681 174 LEU B C 1
ATOM 1604 O O . LEU B 1 23 ? -6.39823 33.33426 40.40817 1.000 11.54730 174 LEU B O 1
ATOM 1620 N N . ARG B 1 24 ? -6.41998 33.30059 42.65657 1.000 8.73242 175 ARG B N 1
ATOM 1621 C CA . ARG B 1 24 ? -6.65867 31.87393 42.76330 1.000 7.92706 175 ARG B CA 1
ATOM 1622 C C . ARG B 1 24 ? -7.76151 31.61849 43.77780 1.000 14.82747 175 ARG B C 1
ATOM 1623 O O . ARG B 1 24 ? -7.87532 32.33013 44.77989 1.000 12.94673 175 ARG B O 1
ATOM 1644 N N . GLN B 1 25 ? -8.56913 30.59233 43.51633 1.000 12.63071 176 GLN B N 1
ATOM 1645 C CA . GLN B 1 25 ? -9.46622 30.09544 44.55257 1.000 18.79157 176 GLN B CA 1
ATOM 1646 C C . GLN B 1 25 ? -8.66960 29.48211 45.69714 1.000 19.40460 176 GLN B C 1
ATOM 1647 O O . GLN B 1 25 ? -8.98845 29.68291 46.87755 1.000 19.97413 176 GLN B O 1
ATOM 1661 N N . GLY B 1 26 ? -7.66463 28.67916 45.35593 1.000 13.25918 177 GLY B N 1
ATOM 1662 C CA . GLY B 1 26 ? -6.78827 28.09521 46.35482 1.000 15.52907 177 GLY B CA 1
ATOM 1663 C C . GLY B 1 26 ? -7.55406 27.29487 47.38744 1.000 22.01261 177 GLY B C 1
ATOM 1664 O O . GLY B 1 26 ? -8.32114 26.38242 47.06383 1.000 16.50409 177 GLY B O 1
ATOM 1685 N N . GLY B 1 28 ? -9.76299 28.42729 49.38534 1.000 18.63319 179 GLY B N 1
ATOM 1686 C CA . GLY B 1 28 ? -11.00258 29.10263 49.68605 1.000 19.05831 179 GLY B CA 1
ATOM 1687 C C . GLY B 1 28 ? -12.16405 28.65006 48.81385 1.000 16.08827 179 GLY B C 1
ATOM 1688 O O . GLY B 1 28 ? -12.12595 27.61670 48.14464 1.000 16.70278 179 GLY B O 1
ATOM 1692 N N . SER B 1 29 ? -13.20477 29.47594 48.80728 1.000 16.88776 180 SER B N 1
ATOM 1693 C CA . SER B 1 29 ? -14.47909 29.10415 48.21009 1.000 23.26565 180 SER B CA 1
ATOM 1694 C C . SER B 1 29 ? -14.63048 29.68586 46.81135 1.000 17.99877 180 SER B C 1
ATOM 1695 O O . SER B 1 29 ? -14.11050 30.76329 46.49922 1.000 16.02517 180 SER B O 1
ATOM 1703 N N . VAL B 1 30 ? -15.39568 28.96942 45.98351 1.000 14.52685 181 VAL B N 1
ATOM 1704 C CA . VAL B 1 30 ? -15.75361 29.47564 44.66238 1.000 16.56957 181 VAL B CA 1
ATOM 1705 C C . VAL B 1 30 ? -16.44573 30.82993 44.77126 1.000 11.08517 181 VAL B C 1
ATOM 1706 O O . VAL B 1 30 ? -16.24959 31.70807 43.92872 1.000 15.78537 181 VAL B O 1
ATOM 1719 N N . ILE B 1 31 ? -17.25996 31.03432 45.80710 1.000 16.58619 182 ILE B N 1
ATOM 1720 C CA . ILE B 1 31 ? -18.04045 32.27128 45.87741 1.000 15.05614 182 ILE B CA 1
ATOM 1721 C C . ILE B 1 31 ? -17.12565 33.47952 46.04172 1.000 12.89145 182 ILE B C 1
ATOM 1722 O O . ILE B 1 31 ? -17.27654 34.50106 45.35429 1.000 17.14553 182 ILE B O 1
ATOM 1738 N N . ASP B 1 32 ? -16.19092 33.39882 46.98974 1.000 18.19038 183 ASP B N 1
ATOM 1739 C CA . ASP B 1 32 ? -15.24341 34.49065 47.19510 1.000 23.20379 183 ASP B CA 1
ATOM 1740 C C . ASP B 1 32 ? -14.36032 34.70307 45.96775 1.000 10.70562 183 ASP B C 1
ATOM 1741 O O . ASP B 1 32 ? -14.11927 35.84581 45.55131 1.000 14.30192 183 ASP B O 1
ATOM 1750 N N . TYR B 1 33 ? -13.86814 33.61679 45.38328 1.000 12.45892 184 TYR B N 1
ATOM 1751 C CA . TYR B 1 33 ? -13.08828 33.72520 44.15203 1.000 11.79428 184 TYR B CA 1
ATOM 1752 C C . TYR B 1 33 ? -13.87241 34.46875 43.07300 1.000 14.24257 184 TYR B C 1
ATOM 1753 O O . TYR B 1 33 ? -13.35300 35.39062 42.43755 1.000 13.88822 184 TYR B O 1
ATOM 1771 N N . SER B 1 34 ? -15.14322 34.10427 42.87526 1.000 15.81318 185 SER B N 1
ATOM 1772 C CA . SER B 1 34 ? -15.92823 34.70600 41.80133 1.000 16.07463 185 SER B CA 1
ATOM 1773 C C . SER B 1 34 ? -16.19875 36.18039 42.06713 1.000 11.71099 185 SER B C 1
ATOM 1774 O O . SER B 1 34 ? -16.15166 37.00174 41.14142 1.000 13.74444 185 SER B O 1
ATOM 1782 N N . ASN B 1 35 ? -16.47821 36.54133 43.32584 1.000 21.99027 186 ASN B N 1
ATOM 1783 C CA . ASN B 1 35 ? -16.68080 37.95396 43.64743 1.000 19.20060 186 ASN B CA 1
ATOM 1784 C C . ASN B 1 35 ? -15.41593 38.76560 43.38349 1.000 17.27013 186 ASN B C 1
ATOM 1785 O O . ASN B 1 35 ? -15.46297 39.83323 42.75014 1.000 19.98732 186 ASN B O 1
ATOM 1796 N N . ALA B 1 36 ? -14.27206 38.28144 43.87642 1.000 13.56227 187 ALA B N 1
ATOM 1797 C CA . ALA B 1 36 ? -13.01968 38.99045 43.63440 1.000 15.94723 187 ALA B CA 1
ATOM 1798 C C . ALA B 1 36 ? -12.72098 39.06475 42.14460 1.000 16.69029 187 ALA B C 1
ATOM 1799 O O . ALA B 1 36 ? -12.26945 40.10346 41.64243 1.000 20.05071 187 ALA B O 1
ATOM 1806 N N . PHE B 1 37 ? -13.01379 37.98286 41.41396 1.000 15.61817 188 PHE B N 1
ATOM 1807 C CA . PHE B 1 37 ? -12.73242 37.94263 39.98364 1.000 15.66166 188 PHE B CA 1
ATOM 1808 C C . PHE B 1 37 ? -13.52500 39.00588 39.24109 1.000 13.88826 188 PHE B C 1
ATOM 1809 O O . PHE B 1 37 ? -12.97866 39.72907 38.40445 1.000 16.60266 188 PHE B O 1
ATOM 1826 N N . GLN B 1 38 ? -14.83061 39.09121 39.49915 1.000 19.67161 189 GLN B N 1
ATOM 1827 C CA . GLN B 1 38 ? -15.64125 40.05970 38.76111 1.000 20.83370 189 GLN B CA 1
ATOM 1828 C C . GLN B 1 38 ? -15.28226 41.48870 39.15518 1.000 18.40754 189 GLN B C 1
ATOM 1829 O O . GLN B 1 38 ? -15.23113 42.39159 38.29626 1.000 22.98468 189 GLN B O 1
ATOM 1860 N N . ILE B 1 40 ? -12.27965 42.50902 39.93697 1.000 26.32368 191 ILE B N 1
ATOM 1861 C CA . ILE B 1 40 ? -11.05555 42.86528 39.22305 1.000 20.50798 191 ILE B CA 1
ATOM 1862 C C . ILE B 1 40 ? -11.33127 43.02007 37.73482 1.000 23.29616 191 ILE B C 1
ATOM 1863 O O . ILE B 1 40 ? -10.79471 43.92186 37.07859 1.000 27.31452 191 ILE B O 1
ATOM 1879 N N . ALA B 1 41 ? -12.18922 42.16048 37.18183 1.000 21.43455 192 ALA B N 1
ATOM 1880 C CA . ALA B 1 41 ? -12.37939 42.12783 35.73911 1.000 21.76815 192 ALA B CA 1
ATOM 1881 C C . ALA B 1 41 ? -13.08148 43.37595 35.23541 1.000 22.90575 192 ALA B C 1
ATOM 1882 O O . ALA B 1 41 ? -12.90888 43.74680 34.06869 1.000 21.64883 192 ALA B O 1
ATOM 1889 N N . GLN B 1 42 ? -13.86851 44.04314 36.08381 1.000 28.81761 193 GLN B N 1
ATOM 1890 C CA . GLN B 1 42 ? -14.50341 45.27113 35.60883 1.000 27.39028 193 GLN B CA 1
ATOM 1891 C C . GLN B 1 42 ? -13.48497 46.30465 35.13016 1.000 25.43696 193 GLN B C 1
ATOM 1892 O O . GLN B 1 42 ? -13.84934 47.19551 34.35721 1.000 29.33542 193 GLN B O 1
ATOM 1906 N N . ASP B 1 43 ? -12.21912 46.19938 35.53841 1.000 22.76469 194 ASP B N 1
ATOM 1907 C CA . ASP B 1 43 ? -11.18238 47.12147 35.08105 1.000 21.64014 194 ASP B CA 1
ATOM 1908 C C . ASP B 1 43 ? -10.41814 46.62245 33.85928 1.000 33.07976 194 ASP B C 1
ATOM 1909 O O . ASP B 1 43 ? -9.45429 47.27602 33.43926 1.000 28.45810 194 ASP B O 1
ATOM 1918 N N . LEU B 1 44 ? -10.81007 45.49229 33.28425 1.000 27.08490 195 LEU B N 1
ATOM 1919 C CA . LEU B 1 44 ? -10.09764 44.90640 32.16000 1.000 27.04255 195 LEU B CA 1
ATOM 1920 C C . LEU B 1 44 ? -10.88214 45.09838 30.87105 1.000 26.68469 195 LEU B C 1
ATOM 1921 O O . LEU B 1 44 ? -12.11236 45.18617 30.87842 1.000 27.63884 195 LEU B O 1
ATOM 1937 N N . ASP B 1 45 ? -10.15122 45.16471 29.75646 1.000 18.32631 196 ASP B N 1
ATOM 1938 C CA . ASP B 1 45 ? -10.74802 45.22482 28.43179 1.000 16.80038 196 ASP B CA 1
ATOM 1939 C C . ASP B 1 45 ? -10.65012 43.88830 27.70211 1.000 13.98278 196 ASP B C 1
ATOM 1940 O O . ASP B 1 45 ? -10.78853 43.84182 26.47567 1.000 19.78237 196 ASP B O 1
ATOM 1949 N N . TRP B 1 46 ? -10.40363 42.80406 28.42991 1.000 20.17485 197 TRP B N 1
ATOM 1950 C CA . TRP B 1 46 ? -10.43416 41.47487 27.83402 1.000 14.87048 197 TRP B CA 1
ATOM 1951 C C . TRP B 1 46 ? -11.86520 41.10069 27.46901 1.000 18.46515 197 TRP B C 1
ATOM 1952 O O . TRP B 1 46 ? -12.81445 41.48452 28.15174 1.000 23.62894 197 TRP B O 1
ATOM 1973 N N . ASN B 1 47 ? -12.02764 40.34553 26.38401 1.000 13.72054 198 ASN B N 1
ATOM 1974 C CA . ASN B 1 47 ? -13.36535 39.90982 26.01450 1.000 13.09515 198 ASN B CA 1
ATOM 1975 C C . ASN B 1 47 ? -13.76600 38.69324 26.85247 1.000 18.57590 198 ASN B C 1
ATOM 1976 O O . ASN B 1 47 ? -12.98626 38.16301 27.65223 1.000 12.82969 198 ASN B O 1
ATOM 1987 N N . GLU B 1 48 ? -15.00768 38.24520 26.67317 1.000 17.29457 199 GLU B N 1
ATOM 1988 C CA . GLU B 1 48 ? -15.57340 37.23764 27.56145 1.000 18.28510 199 GLU B CA 1
ATOM 1989 C C . GLU B 1 48 ? -14.88303 35.87952 27.42117 1.000 13.81136 199 GLU B C 1
ATOM 1990 O O . GLU B 1 48 ? -14.70790 35.17823 28.42365 1.000 12.21352 199 GLU B O 1
ATOM 2002 N N . PRO B 1 49 ? -14.49885 35.45702 26.21674 1.000 13.57373 200 PRO B N 1
ATOM 2003 C CA . PRO B 1 49 ? -13.72864 34.19984 26.10961 1.000 12.14539 200 PRO B CA 1
ATOM 2004 C C . PRO B 1 49 ? -12.43951 34.19957 26.92555 1.000 9.63036 200 PRO B C 1
ATOM 2005 O O . PRO B 1 49 ? -12.13613 33.21509 27.62592 1.000 8.30454 200 PRO B O 1
ATOM 2016 N N . ALA B 1 50 ? -11.67618 35.29526 26.85883 1.000 8.18630 201 ALA B N 1
ATOM 2017 C CA . ALA B 1 50 ? -10.45086 35.40441 27.64127 1.000 10.59005 201 ALA B CA 1
ATOM 2018 C C . ALA B 1 50 ? -10.74903 35.40036 29.13289 1.000 7.10427 201 ALA B C 1
ATOM 2019 O O . ALA B 1 50 ? -10.03656 34.75499 29.90947 1.000 6.42923 201 ALA B O 1
ATOM 2026 N N . LEU B 1 51 ? -11.81458 36.09133 29.54802 1.000 11.46395 202 LEU B N 1
ATOM 2027 C CA . LEU B 1 51 ? -12.16831 36.11584 30.96156 1.000 11.09946 202 LEU B CA 1
ATOM 2028 C C . LEU B 1 51 ? -12.60292 34.74124 31.44817 1.000 7.07752 202 LEU B C 1
ATOM 2029 O O . LEU B 1 51 ? -12.25640 34.34488 32.56006 1.000 9.16002 202 LEU B O 1
ATOM 2045 N N . ILE B 1 52 ? -13.36946 34.01175 30.63246 1.000 10.31613 203 ILE B N 1
ATOM 2046 C CA . ILE B 1 52 ? -13.79280 32.65719 30.98104 1.000 10.40392 203 ILE B CA 1
ATOM 2047 C C . ILE B 1 52 ? -12.58059 31.76719 31.19245 1.000 7.96636 203 ILE B C 1
ATOM 2048 O O . ILE B 1 52 ? -12.49649 31.02304 32.17628 1.000 7.91151 203 ILE B O 1
ATOM 2064 N N . ASP B 1 53 ? -11.62796 31.82446 30.26035 1.000 9.53869 204 ASP B N 1
ATOM 2065 C CA . ASP B 1 53 ? -10.43409 30.99235 30.36863 1.000 8.70735 204 ASP B CA 1
ATOM 2066 C C . ASP B 1 53 ? -9.60113 31.34743 31.60055 1.000 8.26196 204 ASP B C 1
ATOM 2067 O O . ASP B 1 53 ? -9.11173 30.45187 32.30314 1.000 7.12536 204 ASP B O 1
ATOM 2076 N N . GLN B 1 54 ? -9.43547 32.64146 31.89137 1.000 11.02817 205 GLN B N 1
ATOM 2077 C CA . GLN B 1 54 ? -8.72490 33.02900 33.10806 1.000 7.31188 205 GLN B CA 1
ATOM 2078 C C . GLN B 1 54 ? -9.46589 32.55883 34.35536 1.000 9.46267 205 GLN B C 1
ATOM 2079 O O . GLN B 1 54 ? -8.85057 32.06685 35.31225 1.000 6.71893 205 GLN B O 1
ATOM 2093 N N . TYR B 1 55 ? -10.79192 32.70600 34.36926 1.000 10.47811 206 TYR B N 1
ATOM 2094 C CA . TYR B 1 55 ? -11.57846 32.26235 35.51591 1.000 8.44285 206 TYR B CA 1
ATOM 2095 C C . TYR B 1 55 ? -11.39341 30.77197 35.75057 1.000 8.80616 206 TYR B C 1
ATOM 2096 O O . TYR B 1 55 ? -11.19125 30.31817 36.88608 1.000 9.78313 206 TYR B O 1
ATOM 2114 N N . HIS B 1 56 ? -11.46378 29.98881 34.67945 1.000 5.84427 207 HIS B N 1
ATOM 2115 C CA . HIS B 1 56 ? -11.25958 28.55331 34.81817 1.000 6.08453 207 HIS B CA 1
ATOM 2116 C C . HIS B 1 56 ? -9.85422 28.25113 35.33694 1.000 8.74828 207 HIS B C 1
ATOM 2117 O O . HIS B 1 56 ? -9.67501 27.36630 36.18334 1.000 9.91387 207 HIS B O 1
ATOM 2131 N N . GLU B 1 57 ? -8.85088 28.99601 34.85747 1.000 9.78795 208 GLU B N 1
ATOM 2132 C CA . GLU B 1 57 ? -7.46315 28.72143 35.22733 1.000 10.45446 208 GLU B CA 1
ATOM 2133 C C . GLU B 1 57 ? -7.26170 28.82186 36.73615 1.000 13.88957 208 GLU B C 1
ATOM 2134 O O . GLU B 1 57 ? -6.48285 28.06055 37.31874 1.000 12.09712 208 GLU B O 1
ATOM 2146 N N . GLY B 1 58 ? -7.97897 29.72467 37.38958 1.000 10.56785 209 GLY B N 1
ATOM 2147 C CA . GLY B 1 58 ? -7.78539 29.96593 38.79928 1.000 10.41337 209 GLY B CA 1
ATOM 2148 C C . GLY B 1 58 ? -8.61422 29.13224 39.73565 1.000 12.90208 209 GLY B C 1
ATOM 2149 O O . GLY B 1 58 ? -8.44813 29.24435 40.95431 1.000 9.11557 209 GLY B O 1
ATOM 2153 N N . LEU B 1 59 ? -9.52736 28.32173 39.21148 1.000 15.22258 210 LEU B N 1
ATOM 2154 C CA . LEU B 1 59 ? -10.33938 27.46038 40.05336 1.000 14.44153 210 LEU B CA 1
ATOM 2155 C C . LEU B 1 59 ? -9.48275 26.39929 40.73324 1.000 20.88401 210 LEU B C 1
ATOM 2156 O O . LEU B 1 59 ? -8.44184 25.97855 40.22067 1.000 14.52722 210 LEU B O 1
ATOM 2172 N N . SER B 1 60 ? -9.94569 25.94695 41.89225 1.000 13.33301 211 SER B N 1
ATOM 2173 C CA . SER B 1 60 ? -9.23133 24.89718 42.59168 1.000 16.58810 211 SER B CA 1
ATOM 2174 C C . SER B 1 60 ? -9.32125 23.60203 41.80038 1.000 22.93952 211 SER B C 1
ATOM 2175 O O . SER B 1 60 ? -10.22119 23.40482 40.97779 1.000 16.75446 211 SER B O 1
ATOM 2183 N N . ASP B 1 61 ? -8.39151 22.69042 42.09039 1.000 19.53131 212 ASP B N 1
ATOM 2184 C CA . ASP B 1 61 ? -8.33793 21.43767 41.34588 1.000 20.28326 212 ASP B CA 1
ATOM 2185 C C . ASP B 1 61 ? -9.61947 20.62956 41.50229 1.000 18.92764 212 ASP 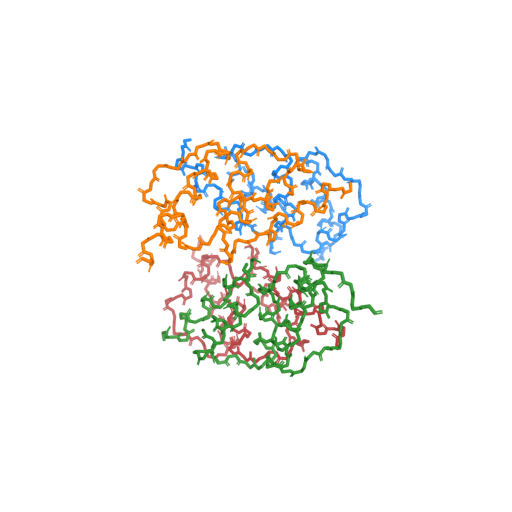B C 1
ATOM 2186 O O . ASP B 1 61 ? -10.05630 19.97425 40.55277 1.000 21.52784 212 ASP B O 1
ATOM 2195 N N . HIS B 1 62 ? -10.23077 20.64274 42.69212 1.000 23.40349 213 HIS B N 1
ATOM 2196 C CA . HIS B 1 62 ? -11.40339 19.79316 42.89302 1.000 28.92374 213 HIS B CA 1
ATOM 2197 C C . HIS B 1 62 ? -12.60638 20.32259 42.11215 1.000 21.54125 213 HIS B C 1
ATOM 2198 O O . HIS B 1 62 ? -13.36763 19.53669 41.52925 1.000 29.26943 213 HIS B O 1
ATOM 2212 N N . ILE B 1 63 ? -12.74900 21.64318 42.01680 1.000 22.85930 214 ILE B N 1
ATOM 2213 C CA . ILE B 1 63 ? -13.80321 22.20589 41.18293 1.000 18.73317 214 ILE B CA 1
ATOM 2214 C C . ILE B 1 63 ? -13.53595 21.92283 39.71178 1.000 13.04377 214 ILE B C 1
ATOM 2215 O O . ILE B 1 63 ? -14.45558 21.59386 38.95965 1.000 12.75340 214 ILE B O 1
ATOM 2231 N N . GLN B 1 64 ? -12.28280 22.06306 39.27019 1.000 12.67179 215 GLN B N 1
ATOM 2232 C CA . GLN B 1 64 ? -11.96003 21.76753 37.87691 1.000 15.91171 215 GLN B CA 1
ATOM 2233 C C . GLN B 1 64 ? -12.25682 20.31428 37.54466 1.000 16.26074 215 GLN B C 1
ATOM 2234 O O . GLN B 1 64 ? -12.77543 20.00567 36.46322 1.000 13.88135 215 GLN B O 1
ATOM 2248 N N . GLU B 1 65 ? -11.93307 19.40755 38.46955 1.000 20.11146 216 GLU B N 1
ATOM 2249 C CA . GLU B 1 65 ? -12.22330 17.99467 38.26185 1.000 21.24455 216 GLU B CA 1
ATOM 2250 C C . GLU B 1 65 ? -13.71983 17.77370 38.09712 1.000 19.93764 216 GLU B C 1
ATOM 2251 O O . GLU B 1 65 ? -14.15793 17.08534 37.16780 1.000 22.66265 216 GLU B O 1
ATOM 2255 N N . GLU B 1 66 ? -14.52902 18.36340 38.98204 1.000 19.10563 217 GLU B N 1
ATOM 2256 C CA . GLU B 1 66 ? -15.97539 18.19704 38.83551 1.000 22.01705 217 GLU B CA 1
ATOM 2257 C C . GLU B 1 66 ? -16.47726 18.80243 37.52688 1.000 19.86023 217 GLU B C 1
ATOM 2258 O O . GLU B 1 66 ? -17.35503 18.23745 36.86852 1.000 17.29082 217 GLU B O 1
ATOM 2270 N N . LEU B 1 67 ? -15.95697 19.97283 37.15374 1.000 17.23647 218 LEU B N 1
ATOM 2271 C CA . LEU B 1 67 ? -16.35962 20.61814 35.91234 1.000 14.23973 218 LEU B CA 1
ATOM 2272 C C . LEU B 1 67 ? -16.03192 19.76611 34.69621 1.000 13.85906 218 LEU B C 1
ATOM 2273 O O . LEU B 1 67 ? -16.76410 19.80332 33.70470 1.000 16.18312 218 LEU B O 1
ATOM 2289 N N . SER B 1 68 ? -14.92808 19.01393 34.74001 1.000 17.78813 219 SER B N 1
ATOM 2290 C CA . SER B 1 68 ? -14.53883 18.19857 33.58985 1.000 20.23311 219 SER B CA 1
ATOM 2291 C C . SER B 1 68 ? -15.57691 17.13103 33.24894 1.000 18.63068 219 SER B C 1
ATOM 2292 O O . SER B 1 68 ? -15.59965 16.65041 32.10576 1.000 14.15996 219 SER B O 1
ATOM 2300 N N . HIS B 1 69 ? -16.44406 16.75993 34.20267 1.000 19.35837 220 HIS B N 1
ATOM 2301 C CA . HIS B 1 69 ? -17.49199 15.78113 33.93243 1.000 16.82484 220 HIS B CA 1
ATOM 2302 C C . HIS B 1 69 ? -18.69318 16.38455 33.22220 1.000 19.19033 220 HIS B C 1
ATOM 2303 O O . HIS B 1 69 ? -19.57274 15.63017 32.79158 1.000 18.24930 220 HIS B O 1
ATOM 2317 N N . LEU B 1 70 ? -18.78174 17.71470 33.15688 1.000 20.56933 221 LEU B N 1
ATOM 2318 C CA . LEU B 1 70 ? -19.96797 18.42803 32.71390 1.000 18.02365 221 LEU B CA 1
ATOM 2319 C C . LEU B 1 70 ? -19.67657 19.17531 31.42095 1.000 17.85446 221 LEU B C 1
ATOM 2320 O O . LEU B 1 70 ? -18.53251 19.51341 31.11830 1.000 17.39419 221 LEU B O 1
ATOM 2336 N N . GLU B 1 71 ? -20.72663 19.45839 30.66520 1.000 17.88347 222 GLU B N 1
ATOM 2337 C CA . GLU B 1 71 ? -20.60988 20.42999 29.58632 1.000 19.30817 222 GLU B CA 1
ATOM 2338 C C . GLU B 1 71 ? -20.54755 21.82647 30.19526 1.000 22.77983 222 GLU B C 1
ATOM 2339 O O . GLU B 1 71 ? -21.44482 22.23262 30.94006 1.000 23.31498 222 GLU B O 1
ATOM 2351 N N . VAL B 1 72 ? -19.46303 22.53499 29.92297 1.000 22.16233 223 VAL B N 1
ATOM 2352 C CA . VAL B 1 72 ? -19.15224 23.76642 30.63587 1.000 23.09044 223 VAL B CA 1
ATOM 2353 C C . VAL B 1 72 ? -19.88288 24.91621 29.96695 1.000 20.53517 223 VAL B C 1
ATOM 2354 O O . VAL B 1 72 ? -19.87434 25.03300 28.73912 1.000 22.18904 223 VAL B O 1
ATOM 2367 N N . ALA B 1 73 ? -20.51404 25.76606 30.77618 1.000 21.65070 224 ALA B N 1
ATOM 2368 C CA . ALA B 1 73 ? -21.18550 26.95407 30.26399 1.000 22.38890 224 ALA B CA 1
ATOM 2369 C C . ALA B 1 73 ? -20.21106 27.84177 29.49411 1.000 23.81468 224 ALA B C 1
ATOM 2370 O O . ALA B 1 73 ? -19.02869 27.94806 29.83183 1.000 21.28858 224 ALA B O 1
ATOM 2377 N N . LYS B 1 74 ? -20.72527 28.50037 28.45444 1.000 22.89360 225 LYS B N 1
ATOM 2378 C CA . LYS B 1 74 ? -19.90380 29.29844 27.55354 1.000 22.24896 225 LYS B CA 1
ATOM 2379 C C . LYS B 1 74 ? -20.09777 30.79523 27.74505 1.000 17.47968 225 LYS B C 1
ATOM 2380 O O . LYS B 1 74 ? -19.72754 31.58025 26.86943 1.000 26.58857 225 LYS B O 1
ATOM 2399 N N . SER B 1 75 ? -20.64875 31.20677 28.87574 1.000 18.21360 226 SER B N 1
ATOM 2400 C CA . SER B 1 75 ? -20.62477 32.59768 29.29930 1.000 14.19297 226 SER B CA 1
ATOM 2401 C C . SER B 1 75 ? -20.09779 32.64697 30.72664 1.000 12.26968 226 SER B C 1
ATOM 2402 O O . SER B 1 75 ? -20.22203 31.67694 31.47461 1.000 14.47211 226 SER B O 1
ATOM 2410 N N . LEU B 1 76 ? -19.51297 33.78618 31.10700 1.000 16.23707 227 LEU B N 1
ATOM 241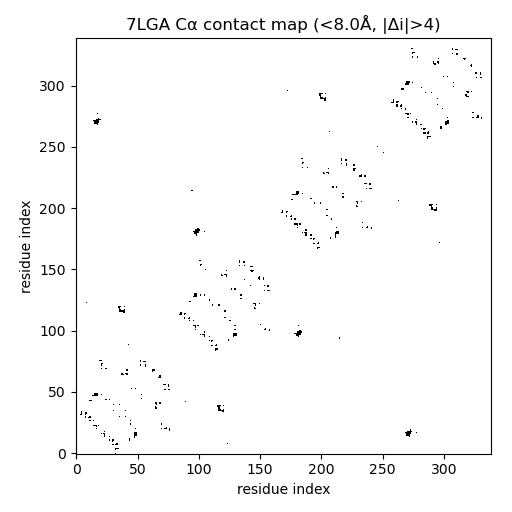1 C CA . LEU B 1 76 ? -18.85667 33.86941 32.40756 1.000 14.27982 227 LEU B CA 1
ATOM 2412 C C . LEU B 1 76 ? -19.86093 33.80048 33.55108 1.000 13.12161 227 LEU B C 1
ATOM 2413 O O . LEU B 1 76 ? -19.62102 33.12292 34.55662 1.000 10.60816 227 LEU B O 1
ATOM 2429 N N . SER B 1 77 ? -20.97736 34.51781 33.44190 1.000 17.05947 228 SER B N 1
ATOM 2430 C CA . SER B 1 77 ? -21.94347 34.50631 34.53856 1.000 17.00760 228 SER B CA 1
ATOM 2431 C C . SER B 1 77 ? -22.50932 33.10915 34.74973 1.000 12.59471 228 SER B C 1
ATOM 2432 O O . SER B 1 77 ? -22.67222 32.65084 35.89136 1.000 18.43456 228 SER B O 1
ATOM 2440 N N . ALA B 1 78 ? -22.78677 32.40703 33.65087 1.000 15.97258 229 ALA B N 1
ATOM 2441 C CA . ALA B 1 78 ? -23.29413 31.04583 33.73796 1.000 18.85412 229 ALA B CA 1
ATOM 2442 C C . ALA B 1 78 ? -22.23720 30.09228 34.28433 1.000 13.90320 229 ALA B C 1
ATOM 2443 O O . ALA B 1 78 ? -22.55581 29.18799 35.06150 1.000 15.15091 229 ALA B O 1
ATOM 2450 N N . LEU B 1 79 ? -20.97600 30.26181 33.88266 1.000 13.94438 230 LEU B N 1
ATOM 2451 C CA . LEU B 1 79 ? -19.91222 29.42604 34.44497 1.000 14.09166 230 LEU B CA 1
ATOM 2452 C C . LEU B 1 79 ? -19.77178 29.64489 35.94938 1.000 8.86239 230 LEU B C 1
ATOM 2453 O O . LEU B 1 79 ? -19.60330 28.68998 36.71811 1.000 10.66317 230 LEU B O 1
ATOM 2469 N N . ILE B 1 80 ? -19.85197 30.89459 36.39449 1.000 11.44783 231 ILE B N 1
ATOM 2470 C CA . ILE B 1 80 ? -19.82851 31.16241 37.82790 1.000 11.61366 231 ILE B CA 1
ATOM 2471 C C . ILE B 1 80 ? -20.99352 30.45572 38.51960 1.000 21.52839 231 ILE B C 1
ATOM 2472 O O . ILE B 1 80 ? -20.81910 29.80539 39.55872 1.000 12.17346 231 ILE B O 1
ATOM 2488 N N . GLY B 1 81 ? -22.19501 30.54950 37.94406 1.000 18.11905 232 GLY B N 1
ATOM 2489 C CA . GLY B 1 81 ? -23.33015 29.84637 38.53565 1.000 17.21978 232 GLY B CA 1
ATOM 2490 C C . GLY B 1 81 ? -23.10787 28.34695 38.62695 1.000 14.64604 232 GLY B C 1
ATOM 2491 O O . GLY B 1 81 ? -23.38269 27.72153 39.65554 1.000 16.50101 232 GLY B O 1
ATOM 2495 N N . GLN B 1 82 ? -22.57008 27.76129 37.55936 1.000 13.14475 233 GLN B N 1
ATOM 2496 C CA . GLN B 1 82 ? -22.24882 26.33647 37.52472 1.000 18.49553 233 GLN B CA 1
ATOM 2497 C C . GLN B 1 82 ? -21.25571 25.94502 38.61772 1.000 19.69147 233 GLN B C 1
ATOM 2498 O O . GLN B 1 82 ? -21.44860 24.94742 39.33030 1.000 15.08481 233 GLN B O 1
ATOM 2512 N N . CYS B 1 83 ? -20.17889 26.71711 38.76475 1.000 14.32629 234 CYS B N 1
ATOM 2513 C CA . CYS B 1 83 ? -19.15296 26.36192 39.74159 1.000 14.03773 234 CYS B CA 1
ATOM 2514 C C . CYS B 1 83 ? -19.64724 26.56395 41.17059 1.000 17.21872 234 CYS B C 1
ATOM 2515 O O . CYS B 1 83 ? -19.31200 25.77931 42.07076 1.000 14.91232 234 CYS B O 1
ATOM 2523 N N . ILE B 1 84 ? -20.42201 27.62274 41.40465 1.000 15.19537 235 ILE B N 1
ATOM 2524 C CA . ILE B 1 84 ? -21.01449 27.82603 42.72039 1.000 20.95637 235 ILE B CA 1
ATOM 2525 C C . ILE B 1 84 ? -21.91671 26.65726 43.06902 1.000 16.58103 23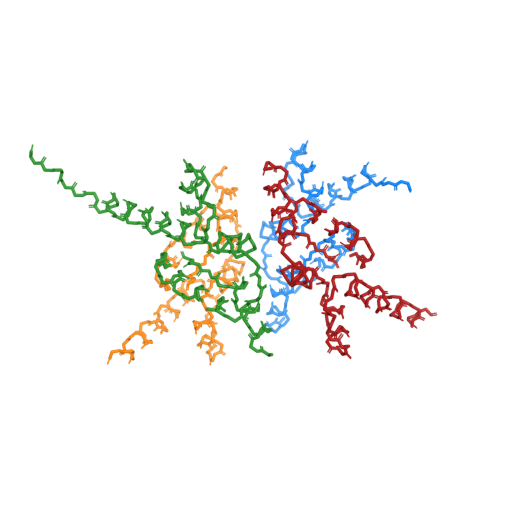5 ILE B C 1
ATOM 2526 O O . ILE B 1 84 ? -21.91681 26.17539 44.20772 1.000 16.29143 235 ILE B O 1
ATOM 2542 N N . HIS B 1 85 ? -22.69495 26.17254 42.09766 1.000 19.01775 236 HIS B N 1
ATOM 2543 C CA . HIS B 1 85 ? -23.56180 25.04120 42.39990 1.000 21.82175 236 HIS B CA 1
ATOM 2544 C C . HIS B 1 85 ? -22.74256 23.80381 42.73338 1.000 24.04728 236 HIS B C 1
ATOM 2545 O O . HIS B 1 85 ? -23.07834 23.05878 43.66222 1.000 21.52900 236 HIS B O 1
ATOM 2559 N N . ILE B 1 86 ? -21.68494 23.54503 41.96192 1.000 20.30206 237 ILE B N 1
ATOM 2560 C CA . ILE B 1 86 ? -20.80711 22.41861 42.27307 1.000 16.13526 237 ILE B CA 1
ATOM 2561 C C . ILE B 1 86 ? -20.31063 22.51322 43.71298 1.000 21.35408 237 ILE B C 1
ATOM 2562 O O . ILE B 1 86 ? -20.33033 21.53073 44.46820 1.000 19.89698 237 ILE B O 1
ATOM 2578 N N . GLU B 1 87 ? -19.83855 23.69606 44.10722 1.000 16.49448 238 GLU B N 1
ATOM 2579 C CA . GLU B 1 87 ? -19.33035 23.86850 45.46297 1.000 18.78391 238 GLU B CA 1
ATOM 2580 C C . GLU B 1 87 ? -20.41763 23.62083 46.50144 1.000 32.86235 238 GLU B C 1
ATOM 2581 O O . GLU B 1 87 ? -20.18998 22.92676 47.49895 1.000 22.47761 238 GLU B O 1
ATOM 2593 N N . ARG B 1 88 ? -21.59277 24.23334 46.31089 1.000 23.53642 239 ARG B N 1
ATOM 2594 C CA . ARG B 1 88 ? -22.68867 24.04562 47.26057 1.000 28.88316 239 ARG B CA 1
ATOM 2595 C C . ARG B 1 88 ? -23.03844 22.57319 47.41631 1.000 31.00278 239 ARG B C 1
ATOM 2596 O O . ARG B 1 88 ? -23.29832 22.09853 48.52748 1.000 37.87193 239 ARG B O 1
ATOM 2617 N N . ARG B 1 89 ? -23.07424 21.84114 46.30851 1.000 27.43564 240 ARG B N 1
ATOM 2618 C CA . ARG B 1 89 ? -23.38290 20.42281 46.37427 1.000 30.68566 240 ARG B CA 1
ATOM 2619 C C . ARG B 1 89 ? -22.31783 19.66229 47.15072 1.000 39.46342 240 ARG B C 1
ATOM 2620 O O . ARG B 1 89 ? -22.64339 18.82289 47.99881 1.000 45.41514 240 ARG B O 1
ATOM 2641 N N . LEU B 1 90 ? -21.03918 19.91852 46.86560 1.000 44.35845 241 LEU B N 1
ATOM 2642 C CA . LEU B 1 90 ? -19.99624 19.22739 47.62097 1.000 41.83605 241 LEU B CA 1
ATOM 2643 C C . LEU B 1 90 ? -20.05729 19.56766 49.10794 1.000 40.09497 241 LEU B C 1
ATOM 2644 O O . LEU B 1 90 ? -19.77305 18.71075 49.95376 1.000 57.51319 241 LEU B O 1
ATOM 2660 N N . ALA B 1 91 ? -20.42035 20.80729 49.44395 1.000 46.70783 242 ALA B N 1
ATOM 2661 C CA . ALA B 1 91 ? -20.50987 21.20523 50.84501 1.000 43.78960 242 ALA B CA 1
ATOM 2662 C C . ALA B 1 91 ? -21.65923 20.49048 51.54141 1.000 53.82491 242 ALA B C 1
ATOM 2663 O O . ALA B 1 91 ? -21.49335 19.95374 52.64190 1.000 61.75537 242 ALA B O 1
ATOM 2670 N N . ARG B 1 92 ? -22.84096 20.48357 50.91880 1.000 57.04953 243 ARG B N 1
ATOM 2671 C CA . ARG B 1 92 ? -23.96984 19.76589 51.50008 1.000 53.34179 243 ARG B CA 1
ATOM 2672 C C . ARG B 1 92 ? -23.67790 18.27602 51.61434 1.000 62.50893 243 ARG B C 1
ATOM 2673 O O . ARG B 1 92 ? -24.17374 17.61674 52.53502 1.000 76.34265 243 ARG B O 1
ATOM 2677 N N . ALA B 1 93 ? -22.87837 17.72610 50.69621 1.000 58.90388 244 ALA B N 1
ATOM 2678 C CA . ALA B 1 93 ? -22.48437 16.32579 50.81700 1.000 61.12712 244 ALA B CA 1
ATOM 2679 C C . ALA B 1 93 ? -21.54816 16.11829 52.00230 1.000 66.34030 244 ALA B C 1
ATOM 2680 O O . ALA B 1 93 ? -21.64650 15.10807 52.70954 1.000 68.51503 244 ALA B O 1
ATOM 2687 N N . ALA B 1 94 ? -20.62987 17.06172 52.23236 1.000 69.25833 245 ALA B N 1
ATOM 2688 C CA . ALA B 1 94 ? -19.72045 16.94257 53.36777 1.000 69.79780 245 ALA B CA 1
ATOM 2689 C C . ALA B 1 94 ? -20.47569 16.81171 54.68676 1.000 75.69295 245 ALA B C 1
ATOM 2690 O O . ALA B 1 94 ? -19.99518 16.14672 55.61215 1.000 73.61613 245 ALA B O 1
ATOM 2697 N N . ALA B 1 95 ? -21.64834 17.43061 54.79423 1.000 71.33317 246 ALA B N 1
ATOM 2698 C CA . ALA B 1 95 ? -22.46784 17.32783 55.99898 1.000 68.79354 246 ALA B CA 1
ATOM 2699 C C . ALA B 1 95 ? -23.63928 16.37622 55.76900 1.000 64.98039 246 ALA B C 1
ATOM 2700 O O . ALA B 1 95 ? -23.74036 15.32897 56.40907 1.000 68.48000 246 ALA B O 1
ATOM 2707 N N . GLN C 1 11 ? 9.01099 8.03628 44.85830 1.000 51.58724 162 GLN D N 1
ATOM 2708 C CA . GLN C 1 11 ? 7.73414 8.37050 44.22972 1.000 60.44988 162 GLN D CA 1
ATOM 2709 C C . GLN C 1 11 ? 6.99701 9.41299 45.06318 1.000 53.79698 162 GLN D C 1
ATOM 2710 O O . GLN C 1 11 ? 6.47514 10.38950 44.52943 1.000 52.45181 162 GLN D O 1
ATOM 2713 N N . ARG C 1 12 ? 6.94961 9.18549 46.37935 1.000 63.35903 163 ARG D N 1
ATOM 2714 C CA . ARG C 1 12 ? 6.35525 10.16802 47.28088 1.000 58.68899 163 ARG D CA 1
ATOM 2715 C C . ARG C 1 12 ? 7.09194 11.49774 47.19343 1.000 44.55923 163 ARG D C 1
ATOM 2716 O O . ARG C 1 12 ? 6.47546 12.56626 47.26385 1.000 48.93671 163 ARG D O 1
ATOM 2720 N N . ARG C 1 13 ? 8.41432 11.44957 47.03492 1.000 47.67850 164 ARG D N 1
ATOM 2721 C CA . ARG C 1 13 ? 9.18348 12.66778 46.81303 1.000 35.14398 164 ARG D CA 1
ATOM 2722 C C . ARG C 1 13 ? 8.72954 13.37786 45.53847 1.000 51.26306 164 ARG D C 1
ATOM 2723 O O . ARG C 1 13 ? 8.47624 14.58893 45.54261 1.000 46.28505 164 ARG D O 1
ATOM 2744 N N . GLU C 1 14 ? 8.61481 12.63583 44.43137 1.000 48.68368 165 GLU D N 1
ATOM 2745 C CA . GLU C 1 14 ? 8.23193 13.23989 43.15115 1.000 48.69669 165 GLU D CA 1
ATOM 2746 C C . GLU C 1 14 ? 6.80049 13.77961 43.19824 1.000 31.92110 165 GLU D C 1
ATOM 2747 O O . GLU C 1 14 ? 6.51165 14.90143 42.73007 1.000 41.93777 165 GLU D O 1
ATOM 2759 N N . VAL C 1 15 ? 5.90847 13.03085 43.83969 1.000 37.21404 166 VAL D N 1
ATOM 2760 C CA . VAL C 1 15 ? 4.53683 13.49631 43.98581 1.000 40.14749 166 VAL D CA 1
ATOM 2761 C C . VAL C 1 15 ? 4.50692 14.78243 44.79856 1.000 41.64051 166 VAL D C 1
ATOM 2762 O O . VAL C 1 15 ? 3.80437 15.74147 44.45044 1.000 41.84713 166 VAL D O 1
ATOM 2775 N N . ALA C 1 16 ? 5.26795 14.82436 45.89391 1.000 42.82638 167 ALA D N 1
ATOM 2776 C CA . ALA C 1 16 ? 5.25086 15.99970 46.75447 1.000 36.56039 167 ALA D CA 1
ATOM 2777 C C . ALA C 1 16 ? 5.78192 17.21991 46.02084 1.000 35.77443 167 ALA D C 1
ATOM 2778 O O . ALA C 1 16 ? 5.24549 18.32473 46.16455 1.000 33.81625 167 ALA D O 1
ATOM 2785 N N . LYS C 1 17 ? 6.84827 17.04482 45.23881 1.000 31.24892 168 LYS D N 1
ATOM 2786 C CA . LYS C 1 17 ? 7.44176 18.20247 44.58760 1.000 29.77219 168 LYS D CA 1
ATOM 2787 C C . LYS C 1 17 ? 6.50804 18.76413 43.53011 1.000 33.49821 168 LYS D C 1
ATOM 2788 O O . LYS C 1 17 ? 6.53766 19.96759 43.25376 1.000 35.62284 168 LYS D O 1
ATOM 2807 N N . ARG C 1 18 ? 5.66143 17.92328 42.93442 1.000 37.59733 169 ARG D N 1
ATOM 2808 C CA . ARG C 1 18 ? 4.66339 18.50453 42.03615 1.000 35.49835 169 ARG D CA 1
ATOM 2809 C C . ARG C 1 18 ? 3.49874 19.14493 42.79552 1.000 28.45370 169 ARG D C 1
ATOM 2810 O O . ARG C 1 18 ? 2.99423 20.20009 42.38893 1.000 28.92957 169 ARG D O 1
ATOM 2831 N N . LYS C 1 19 ? 3.06659 18.54328 43.90313 1.000 30.30139 170 LYS D N 1
ATOM 2832 C CA . LYS C 1 19 ? 1.92182 19.08848 44.62934 1.000 32.43021 170 LYS D CA 1
ATOM 2833 C C . LYS C 1 19 ? 2.25722 20.42419 45.29038 1.000 21.73004 170 LYS D C 1
ATOM 2834 O O . LYS C 1 19 ? 1.43623 21.34794 45.29547 1.000 25.59071 170 LYS D O 1
ATOM 2838 N N . ILE C 1 20 ? 3.45356 20.54912 45.85860 1.000 29.42058 171 ILE D N 1
ATOM 2839 C CA . ILE C 1 20 ? 3.78092 21.75506 46.61420 1.000 24.55650 171 ILE D CA 1
ATOM 2840 C C . ILE C 1 20 ? 3.84373 22.96296 45.68984 1.000 26.64558 171 ILE D C 1
ATOM 2841 O O . ILE C 1 20 ? 3.47145 24.08140 46.06858 1.000 22.24561 171 ILE D O 1
ATOM 2857 N N . ARG C 1 21 ? 4.32337 22.75984 44.46661 1.000 20.41504 172 ARG D N 1
ATOM 2858 C CA . ARG C 1 21 ? 4.48389 23.87735 43.54913 1.000 28.69493 172 ARG D CA 1
ATOM 2859 C C . ARG C 1 21 ? 3.13922 24.45457 43.12512 1.000 22.04555 172 ARG D C 1
ATOM 2860 O O . ARG C 1 21 ? 3.04385 25.65251 42.84268 1.000 32.50615 172 ARG D O 1
ATOM 2881 N N . ARG C 1 22 ? 2.08704 23.64558 43.10997 1.000 26.84914 173 ARG D N 1
ATOM 2882 C CA . ARG C 1 22 ? 0.77240 24.13337 42.71476 1.000 24.13725 173 ARG D CA 1
ATOM 2883 C C . ARG C 1 22 ? -0.06523 24.63564 43.88647 1.000 26.29096 173 ARG D C 1
ATOM 2884 O O . ARG C 1 22 ? -1.07657 25.31365 43.66405 1.000 23.43707 173 ARG D O 1
ATOM 2905 N N . LEU C 1 23 ? 0.32865 24.32947 45.11855 1.000 28.60192 174 LEU D N 1
ATOM 2906 C CA . LEU C 1 23 ? -0.46794 24.70672 46.27835 1.000 20.67665 174 LEU D CA 1
ATOM 2907 C C . LEU C 1 23 ? -0.54316 26.22297 46.41088 1.000 13.36051 174 LEU D C 1
ATOM 2908 O O . LEU C 1 23 ? 0.47955 26.91087 46.41288 1.000 15.58066 174 LEU D O 1
ATOM 2924 N N . ARG C 1 24 ? -1.76109 26.73859 46.55252 1.000 12.42977 175 ARG D N 1
ATOM 2925 C CA . ARG C 1 24 ? -2.00841 28.16842 46.65836 1.000 8.42027 175 ARG D CA 1
ATOM 2926 C C . ARG C 1 24 ? -2.96638 28.46058 47.80076 1.000 14.12553 175 ARG D C 1
ATOM 2927 O O . ARG C 1 24 ? -3.95767 27.74784 47.99245 1.000 16.55026 175 ARG D O 1
ATOM 2948 N N . GLN C 1 25 ? -2.69526 29.54651 48.52369 1.000 19.78326 176 GLN D N 1
ATOM 2949 C CA . GLN C 1 25 ? -3.64886 30.00117 49.52457 1.000 19.60177 176 GLN D CA 1
ATOM 2950 C C . GLN C 1 25 ? -4.93575 30.45353 48.85936 1.000 17.18768 176 GLN D C 1
ATOM 2951 O O . GLN C 1 25 ? -6.03617 30.10768 49.30442 1.000 17.35631 176 GLN D O 1
ATOM 2965 N N . GLY C 1 26 ? -4.81012 31.26629 47.81509 1.000 17.99734 177 GLY D N 1
ATOM 2966 C CA . GLY C 1 26 ? -5.98123 31.79437 47.13912 1.000 18.69987 177 GLY D CA 1
ATOM 2967 C C . GLY C 1 26 ? -6.85667 32.57481 48.10012 1.000 20.22157 177 GLY D C 1
ATOM 2968 O O . GLY C 1 26 ? -6.37785 33.39488 48.89380 1.000 16.17156 177 GLY D O 1
ATOM 2989 N N . GLY C 1 28 ? -8.60306 31.27926 50.45906 1.000 17.13376 179 GLY D N 1
ATOM 2990 C CA . GLY C 1 28 ? -8.69250 30.56356 51.71059 1.000 22.74274 179 GLY D CA 1
ATOM 2991 C C . GLY C 1 28 ? -7.86161 31.21137 52.80401 1.000 17.31643 179 GLY D C 1
ATOM 2992 O O . GLY C 1 28 ? -7.33870 32.31938 52.66929 1.000 18.57110 179 GLY D O 1
ATOM 2996 N N . SER C 1 29 ? -7.75730 30.49360 53.92059 1.000 20.32109 180 SER D N 1
ATOM 2997 C CA . SER C 1 29 ? -7.09009 31.00043 55.10871 1.000 22.42571 180 SER D CA 1
ATOM 2998 C C . SER C 1 29 ? -5.62975 30.57117 55.14508 1.000 15.51388 180 SER D C 1
ATOM 2999 O O . SER C 1 29 ? -5.25257 29.51288 54.63254 1.000 19.68044 180 SER D O 1
ATOM 3007 N N . VAL C 1 30 ? -4.80934 31.41339 55.77047 1.000 19.72303 181 VAL D N 1
ATOM 3008 C CA . VAL C 1 30 ? -3.41560 31.05611 56.00663 1.000 17.31533 181 VAL D CA 1
ATOM 3009 C C . VAL C 1 30 ? -3.32227 29.72029 56.73188 1.000 19.90400 181 VAL D C 1
ATOM 3010 O O . VAL C 1 30 ? -2.42261 28.91715 56.47200 1.000 15.79239 181 VAL D O 1
ATOM 3023 N N . ILE C 1 31 ? -4.23958 29.45967 57.65980 1.000 18.40946 182 ILE D N 1
ATOM 3024 C CA . ILE C 1 31 ? -4.13275 28.25133 58.47238 1.000 14.68291 182 ILE D CA 1
ATOM 3025 C C . ILE C 1 31 ? -4.27692 27.00546 57.60266 1.000 16.72400 182 ILE D C 1
ATOM 3026 O O . ILE C 1 31 ? -3.48890 26.05432 57.70381 1.000 20.18705 182 ILE D O 1
ATOM 3042 N N . ASP C 1 32 ? -5.28927 26.98545 56.73736 1.000 19.13022 183 ASP D N 1
ATOM 3043 C CA . ASP C 1 32 ? -5.47329 25.82721 55.86718 1.000 16.23778 183 ASP D CA 1
ATOM 3044 C C . ASP C 1 32 ? -4.31247 25.68615 54.89079 1.000 12.40088 183 ASP D C 1
ATOM 3045 O O . ASP C 1 32 ? -3.83596 24.57088 54.62626 1.000 17.66463 183 ASP D O 1
ATOM 3054 N N . TYR C 1 33 ? -3.86669 26.80807 54.32604 1.000 19.94768 184 TYR D N 1
ATOM 3055 C CA . TYR C 1 33 ? -2.71504 26.78020 53.43264 1.000 16.91265 184 TYR D CA 1
ATOM 3056 C C . TYR C 1 33 ? -1.50165 26.19459 54.13660 1.000 15.68845 184 TYR D C 1
ATOM 3057 O O . TYR C 1 33 ? -0.80457 25.34046 53.58370 1.000 17.20062 184 TYR D O 1
ATOM 3075 N N . SER C 1 34 ? -1.24503 26.63261 55.36804 1.000 17.55925 185 SER D N 1
ATOM 3076 C CA . SER C 1 34 ? -0.05367 26.20378 56.08515 1.000 14.09329 185 SER D CA 1
ATOM 3077 C C . SER C 1 34 ? -0.13127 24.73038 56.44525 1.000 14.50087 185 SER D C 1
ATOM 3078 O O . SER C 1 34 ? 0.86474 24.00613 56.33938 1.000 19.65407 185 SER D O 1
ATOM 3086 N N . ASN C 1 35 ? -1.30409 24.26163 56.86994 1.000 20.37408 186 ASN D N 1
ATOM 3087 C CA . ASN C 1 35 ? -1.44367 22.84160 57.17759 1.000 17.81834 186 ASN D CA 1
ATOM 3088 C C . ASN C 1 35 ? -1.21740 21.99120 55.93519 1.000 16.38902 186 ASN D C 1
ATOM 3089 O O . ASN C 1 35 ? -0.47605 20.99676 55.97380 1.000 23.61610 186 ASN D O 1
ATOM 3100 N N . ALA C 1 36 ? -1.85800 22.35852 54.81760 1.000 18.03298 187 ALA D N 1
ATOM 3101 C CA . ALA C 1 36 ? -1.63393 21.61227 53.58221 1.000 18.55147 187 ALA D CA 1
ATOM 3102 C C . ALA C 1 36 ? -0.16360 21.64699 53.18821 1.000 17.16197 187 ALA D C 1
ATOM 3103 O O . ALA C 1 36 ? 0.41279 20.62225 52.78810 1.000 19.98626 187 ALA D O 1
ATOM 3110 N N . PHE C 1 37 ? 0.46049 22.82369 53.29911 1.000 17.87354 188 PHE D N 1
ATOM 3111 C CA . PHE C 1 37 ? 1.85676 22.97586 52.91310 1.000 16.10944 188 PHE D CA 1
ATOM 3112 C C . PHE C 1 37 ? 2.75116 22.05560 53.72871 1.000 20.65529 188 PHE D C 1
ATOM 3113 O O . PHE C 1 37 ? 3.60966 21.35792 53.17777 1.000 20.67829 188 PHE D O 1
ATOM 3130 N N . GLN C 1 38 ? 2.57529 22.05232 55.05274 1.000 24.03502 189 GLN D N 1
ATOM 3131 C CA . GLN C 1 38 ? 3.42370 21.22634 55.90961 1.000 21.69291 189 GLN D CA 1
ATOM 3132 C C . GLN C 1 38 ? 3.20407 19.74167 55.64548 1.000 19.85229 189 GLN D C 1
ATOM 3133 O O . GLN C 1 38 ? 4.16692 18.95621 55.61774 1.000 26.77933 189 GLN D O 1
ATOM 3164 N N . ILE C 1 40 ? 2.32802 18.31662 52.79229 1.000 27.33996 191 ILE D N 1
ATOM 3165 C CA . ILE C 1 40 ? 3.04531 17.96063 51.56632 1.000 24.98027 191 ILE D CA 1
ATOM 3166 C C . ILE C 1 40 ? 4.55377 17.96628 51.80457 1.000 27.59989 191 ILE D C 1
ATOM 3167 O O . ILE C 1 40 ? 5.27529 17.06050 51.36688 1.000 29.72199 191 ILE D O 1
ATOM 3183 N N . ALA C 1 41 ? 5.05572 18.98562 52.49906 1.000 26.48270 192 ALA D N 1
ATOM 3184 C CA . ALA C 1 41 ? 6.49178 19.14409 52.66870 1.000 28.08333 192 ALA D CA 1
ATOM 3185 C C . ALA C 1 41 ? 7.11469 18.02424 53.48693 1.000 33.06136 192 ALA D C 1
ATOM 3186 O O . ALA C 1 41 ? 8.32700 17.80270 53.38298 1.000 33.64103 192 ALA D O 1
ATOM 3193 N N . GLN C 1 42 ? 6.33073 17.33226 54.31665 1.000 35.97792 193 GLN D N 1
ATOM 3194 C CA . GLN C 1 42 ? 6.88638 16.18499 55.03089 1.000 37.18942 193 GLN D CA 1
ATOM 3195 C C . GLN C 1 42 ? 7.57548 15.19281 54.09295 1.000 33.66493 193 GLN D C 1
ATOM 3196 O O . GLN C 1 42 ? 8.45915 14.45271 54.53629 1.000 40.64039 193 GLN D O 1
ATOM 3200 N N . ASP C 1 43 ? 7.20242 15.15508 52.81121 1.000 33.94288 194 ASP D N 1
ATOM 3201 C CA . ASP C 1 43 ? 7.79649 14.22976 51.85446 1.000 25.80716 194 ASP D CA 1
ATOM 3202 C C . ASP C 1 43 ? 8.89063 14.86876 50.99662 1.000 31.10581 194 ASP D C 1
ATOM 3203 O O . ASP C 1 43 ? 9.39796 14.22266 50.07329 1.000 29.73852 194 ASP D O 1
ATOM 3212 N N . LEU C 1 44 ? 9.26839 16.11089 51.26886 1.000 30.13335 195 LEU D N 1
ATOM 3213 C CA . LEU C 1 44 ? 10.25323 16.79457 50.44460 1.000 22.50818 195 LEU D CA 1
ATOM 3214 C C . LEU C 1 44 ? 11.61214 16.80101 51.12866 1.000 27.30774 195 LEU D C 1
ATOM 3215 O O . LEU C 1 44 ? 11.71035 16.77682 52.35913 1.000 30.54398 195 LEU D O 1
ATOM 3231 N N . ASP C 1 45 ? 12.66803 16.82688 50.31337 1.000 25.71762 196 ASP D N 1
ATOM 3232 C CA . ASP C 1 45 ? 14.03124 16.93851 50.81758 1.000 30.99789 196 ASP D CA 1
ATOM 3233 C C . ASP C 1 45 ? 14.60677 18.33432 50.60726 1.000 26.32203 196 ASP D C 1
ATOM 3234 O O . ASP C 1 45 ? 15.82809 18.51673 50.67033 1.000 31.03134 196 ASP D O 1
ATOM 3243 N N . TRP C 1 46 ? 13.75245 19.32141 50.35642 1.000 24.01664 197 TRP D N 1
ATOM 3244 C CA . TRP C 1 46 ? 14.21424 20.69505 50.26034 1.000 17.55911 197 TRP D CA 1
ATOM 3245 C C . TRP C 1 46 ? 14.68628 21.18541 51.62006 1.000 26.40156 197 TRP D C 1
ATOM 3246 O O . TRP C 1 46 ? 14.16446 20.78693 52.66745 1.000 29.62809 197 TRP D O 1
ATOM 3267 N N . ASN C 1 47 ? 15.65336 22.09612 51.59853 1.000 19.93989 198 ASN D N 1
ATOM 3268 C CA . ASN C 1 47 ? 16.09970 22.71086 52.83393 1.000 15.77807 198 ASN D CA 1
ATOM 3269 C C . ASN C 1 47 ? 15.18438 23.88274 53.17595 1.000 22.22825 198 ASN D C 1
ATOM 3270 O O . ASN C 1 47 ? 14.26964 24.24219 52.42421 1.000 18.20732 198 ASN D O 1
ATOM 3281 N N . GLU C 1 48 ? 15.41547 24.46189 54.34888 1.000 16.24726 199 GLU D N 1
ATOM 3282 C CA . GLU C 1 48 ? 14.49091 25.45618 54.87699 1.000 19.40198 199 GLU D CA 1
ATOM 3283 C C . GLU C 1 48 ? 14.38305 26.70001 54.00570 1.000 19.02554 199 GLU D C 1
ATOM 3284 O O . GLU C 1 48 ? 13.25873 27.20340 53.83951 1.000 17.62482 199 GLU D O 1
ATOM 3296 N N . PRO C 1 49 ? 15.46552 27.26509 53.46483 1.000 20.59491 200 PRO D N 1
ATOM 3297 C CA . PRO C 1 49 ? 15.29983 28.41816 52.56286 1.000 15.40150 200 PRO D CA 1
ATOM 3298 C C . PRO C 1 49 ? 14.37580 28.14240 51.37944 1.000 12.43132 200 PRO D C 1
ATOM 3299 O O . PRO C 1 49 ? 13.54864 28.99361 51.02934 1.000 12.21153 200 PRO D O 1
ATOM 3310 N N . ALA C 1 50 ? 14.49597 26.97199 50.75082 1.000 12.09327 201 ALA D N 1
ATOM 3311 C CA . ALA C 1 50 ? 13.63723 26.65340 49.61423 1.000 18.40491 201 ALA D CA 1
ATOM 3312 C C . ALA C 1 50 ? 12.18612 26.50898 50.04791 1.000 16.32792 201 ALA D C 1
ATOM 3313 O O . ALA C 1 50 ? 11.26546 26.96758 49.35453 1.000 15.00734 201 ALA D O 1
ATOM 3320 N N . LEU C 1 51 ? 11.96271 25.87317 51.19600 1.000 14.21287 202 LEU D N 1
ATOM 3321 C CA . LEU C 1 51 ? 10.60352 25.75271 51.70366 1.000 15.95333 202 LEU D CA 1
ATOM 3322 C C . LEU C 1 51 ? 10.00750 27.12394 51.97792 1.000 13.24840 202 LEU D C 1
ATOM 3323 O O . LEU C 1 51 ? 8.85735 27.38981 51.61791 1.000 11.75899 202 LEU D O 1
ATOM 3339 N N . ILE C 1 52 ? 10.77618 28.00088 52.62593 1.000 15.16064 203 ILE D N 1
ATOM 3340 C CA . ILE C 1 52 ? 10.30587 29.34795 52.92989 1.000 14.89613 203 ILE D CA 1
ATOM 3341 C C . ILE C 1 52 ? 9.91838 30.07686 51.65130 1.000 16.20324 203 ILE D C 1
ATOM 3342 O O . ILE C 1 52 ? 8.85876 30.71107 51.57172 1.000 12.39389 203 ILE D O 1
ATOM 3358 N N . ASP C 1 53 ? 10.78940 30.02649 50.64030 1.000 12.85735 204 ASP D N 1
ATOM 3359 C CA . ASP C 1 53 ? 10.50644 30.75350 49.40701 1.000 14.90997 204 ASP D CA 1
ATOM 3360 C C . ASP C 1 53 ? 9.27255 30.19591 48.69919 1.000 10.52174 204 ASP D C 1
ATOM 3361 O O . ASP C 1 53 ? 8.45045 30.96327 48.18467 1.000 8.54084 204 ASP D O 1
ATOM 3370 N N . GLN C 1 54 ? 9.10388 28.87100 48.68012 1.000 12.93171 205 GLN D N 1
ATOM 3371 C CA . GLN C 1 54 ? 7.89749 28.30213 48.07836 1.000 12.90916 205 GLN D CA 1
ATOM 3372 C C . GLN C 1 54 ? 6.64606 28.71512 48.85400 1.000 14.65012 205 GLN D C 1
ATOM 3373 O O . GLN C 1 54 ? 5.62019 29.10036 48.26838 1.000 13.36048 205 GLN D O 1
ATOM 3387 N N . TYR C 1 55 ? 6.70294 28.61095 50.18176 1.000 13.93493 206 TYR D N 1
ATOM 3388 C CA . TYR C 1 55 ? 5.56985 29.01170 51.00431 1.000 9.59100 206 TYR D CA 1
ATOM 3389 C C . TYR C 1 55 ? 5.17948 30.44320 50.69592 1.000 9.49901 206 TYR D C 1
ATOM 3390 O O . TYR C 1 55 ? 4.00159 30.75719 50.47629 1.000 10.70617 206 TYR D O 1
ATOM 3408 N N . HIS C 1 56 ? 6.16868 31.32687 50.64059 1.000 11.12354 207 HIS D N 1
ATOM 3409 C CA . HIS C 1 56 ? 5.88116 32.70369 50.28394 1.000 10.52118 207 HIS D CA 1
ATOM 3410 C C . HIS C 1 56 ? 5.24241 32.78887 48.90072 1.000 12.62933 207 HIS D C 1
ATOM 3411 O O . HIS C 1 56 ? 4.28818 33.54650 48.69601 1.000 15.01396 207 HIS D O 1
ATOM 3425 N N . GLU C 1 57 ? 5.74982 32.01650 47.93954 1.000 13.55496 208 GLU D N 1
ATOM 3426 C CA . GLU C 1 57 ? 5.23008 32.10526 46.57623 1.000 13.31240 208 GLU D CA 1
ATOM 3427 C C . GLU C 1 57 ? 3.74267 31.78647 46.52608 1.000 13.79119 208 GLU D C 1
ATOM 3428 O O . GLU C 1 57 ? 2.99858 32.38349 45.74011 1.000 13.83990 208 GLU D O 1
ATOM 3440 N N . GLY C 1 58 ? 3.29624 30.83035 47.33691 1.000 13.13220 209 GLY D N 1
ATOM 3441 C CA . GLY C 1 58 ? 1.90139 30.42818 47.34297 1.000 14.01524 209 GLY D CA 1
ATOM 3442 C C . GLY C 1 58 ? 0.93802 31.28186 48.14229 1.000 15.99342 209 GLY D C 1
ATOM 3443 O O . GLY C 1 58 ? -0.27285 31.03892 48.09806 1.000 16.83242 209 GLY D O 1
ATOM 3447 N N . LEU C 1 59 ? 1.43081 32.28518 48.85887 1.000 14.97655 210 LEU D N 1
ATOM 3448 C CA . LEU C 1 59 ? 0.57958 33.11679 49.68738 1.000 16.46391 210 LEU D CA 1
ATOM 3449 C C . LEU C 1 59 ? -0.25295 34.06297 48.83612 1.000 24.33654 210 LEU D C 1
ATOM 3450 O O . LEU C 1 59 ? 0.14021 34.45059 47.73449 1.000 15.40869 210 LEU D O 1
ATOM 3466 N N . SER C 1 60 ? -1.40562 34.45059 49.37448 1.000 18.12494 211 SER D N 1
ATOM 3467 C CA . SER C 1 60 ? -2.22821 35.47195 48.74905 1.000 20.96170 211 SER D CA 1
ATOM 3468 C C . SER C 1 60 ? -1.49722 36.81128 48.71865 1.000 23.77107 211 SER D C 1
ATOM 3469 O O . SER C 1 60 ? -0.65723 37.11143 49.57058 1.000 21.98688 211 SER D O 1
ATOM 3477 N N . ASP C 1 61 ? -1.82949 37.62692 47.71822 1.000 23.85625 212 ASP D N 1
ATOM 3478 C CA . ASP C 1 61 ? -1.12976 38.89464 47.55477 1.000 22.00074 212 ASP D CA 1
ATOM 3479 C C . ASP C 1 61 ? -1.25090 39.76989 48.79994 1.000 21.53905 212 ASP D C 1
ATOM 3480 O O . ASP C 1 61 ? -0.30256 40.47588 49.15605 1.000 23.20231 212 ASP D O 1
ATOM 3489 N N . HIS C 1 62 ? -2.41551 39.76952 49.46180 1.000 22.93991 213 HIS D N 1
ATOM 3490 C CA . HIS C 1 62 ? -2.58375 40.67632 50.60117 1.000 30.46049 213 HIS D CA 1
ATOM 3491 C C . HIS C 1 62 ? -1.68906 40.26879 51.77461 1.000 32.21488 213 HIS D C 1
ATOM 3492 O O . HIS C 1 62 ? -1.10777 41.13827 52.44833 1.000 28.54693 213 HIS D O 1
ATOM 3506 N N . ILE C 1 63 ? -1.48360 38.96460 51.97610 1.000 26.38499 214 ILE D N 1
ATOM 3507 C CA . ILE C 1 63 ? -0.52560 38.53602 52.99011 1.000 24.13313 214 ILE D CA 1
ATOM 3508 C C . ILE C 1 63 ? 0.89631 38.90642 52.57873 1.000 19.85991 214 ILE D C 1
ATOM 3509 O O . ILE C 1 63 ? 1.68950 39.35539 53.40906 1.000 24.84266 214 ILE D O 1
ATOM 3525 N N . GLN C 1 64 ? 1.25269 38.69811 51.30531 1.000 22.12416 215 GLN D N 1
ATOM 3526 C CA . GLN C 1 64 ? 2.59185 39.05306 50.83911 1.000 21.68520 215 GLN D CA 1
ATOM 3527 C C . GLN C 1 64 ? 2.87439 40.53001 51.07128 1.000 25.79584 215 GLN D C 1
ATOM 3528 O O . GLN C 1 64 ? 3.96136 40.90984 51.53670 1.000 26.96477 215 GLN D O 1
ATOM 3542 N N . GLU C 1 65 ? 1.90375 41.37886 50.73711 1.000 27.46092 216 GLU D N 1
ATOM 3543 C CA . GLU C 1 65 ? 2.06246 42.81484 50.92413 1.000 32.46680 216 GLU D CA 1
ATOM 3544 C C . GLU C 1 65 ? 2.28971 43.14305 52.39102 1.000 31.18451 216 GLU D C 1
ATOM 3545 O O . GLU C 1 65 ? 3.21743 43.88450 52.73277 1.000 32.47608 216 GLU D O 1
ATOM 3557 N N . GLU C 1 66 ? 1.48373 42.56004 53.28439 1.000 31.96490 217 GLU D N 1
ATOM 3558 C CA . GLU C 1 66 ? 1.70231 42.82108 54.70705 1.000 34.85204 217 GLU D CA 1
ATOM 3559 C C . GLU C 1 66 ? 3.04654 42.28233 55.19583 1.000 34.04843 217 GLU D C 1
ATOM 3560 O O . GLU C 1 66 ? 3.67827 42.88735 56.07116 1.000 42.05419 217 GLU D O 1
ATOM 3572 N N . LEU C 1 67 ? 3.49858 41.15436 54.64961 1.000 38.79729 218 LEU D N 1
ATOM 3573 C CA . LEU C 1 67 ? 4.76883 40.58297 55.07591 1.000 33.51543 218 LEU D CA 1
ATOM 3574 C C . LEU C 1 67 ? 5.92980 41.48990 54.70964 1.000 45.02595 218 LEU D C 1
ATOM 3575 O O . LEU C 1 67 ? 6.90022 41.60293 55.46788 1.000 47.22120 218 LEU D O 1
ATOM 3591 N N . SER C 1 68 ? 5.88116 42.09141 53.51731 1.000 46.29349 219 SER D N 1
ATOM 3592 C CA . SER C 1 68 ? 6.99126 42.94305 53.09264 1.000 53.81654 219 SER D CA 1
ATOM 3593 C C . SER C 1 68 ? 7.27161 44.06152 54.09525 1.000 53.39679 219 SER D C 1
ATOM 3594 O O . SER C 1 68 ? 8.38601 44.59871 54.11237 1.000 57.87534 219 SER D O 1
ATOM 3602 N N . HIS C 1 69 ? 6.30987 44.38425 54.96183 1.000 55.16333 220 HIS D N 1
ATOM 3603 C CA . HIS C 1 69 ? 6.47360 45.41855 55.97560 1.000 55.42070 220 HIS D CA 1
ATOM 3604 C C . HIS C 1 69 ? 7.06285 44.89896 57.28333 1.000 63.57843 220 HIS D C 1
ATOM 3605 O O . HIS C 1 69 ? 7.26938 45.69271 58.20545 1.000 67.85980 220 HIS D O 1
ATOM 3609 N N . LEU C 1 70 ? 7.34896 43.60726 57.39187 1.000 52.30680 221 LEU D N 1
ATOM 3610 C CA . LEU C 1 70 ? 7.81140 43.01921 58.63984 1.000 47.19915 221 LEU D CA 1
ATOM 3611 C C . LEU C 1 70 ? 9.24558 42.51571 58.51661 1.000 48.90448 221 LEU D C 1
ATOM 3612 O O . LEU C 1 70 ? 9.79571 42.37810 57.42141 1.000 48.64710 221 LEU D O 1
ATOM 3628 N N . GLU C 1 71 ? 9.83551 42.21448 59.67563 1.000 46.30016 222 GLU D N 1
ATOM 3629 C CA . GLU C 1 71 ? 11.16292 41.61727 59.71704 1.000 39.37465 222 GLU D CA 1
ATOM 3630 C C . GLU C 1 71 ? 11.12353 40.22874 59.09211 1.000 44.31426 222 GLU D C 1
ATOM 3631 O O . GLU C 1 71 ? 10.16464 39.47489 59.27658 1.000 45.83846 222 GLU D O 1
ATOM 3635 N N . VAL C 1 72 ? 12.19129 39.87723 58.37912 1.000 39.08258 223 VAL D N 1
ATOM 3636 C CA . VAL C 1 72 ? 12.20643 38.64215 57.60512 1.000 37.10436 223 VAL D CA 1
ATOM 3637 C C . VAL C 1 72 ? 12.33279 37.45451 58.55038 1.000 42.45097 223 VAL D C 1
ATOM 3638 O O . VAL C 1 72 ? 13.30509 37.34449 59.30512 1.000 43.69067 223 VAL D O 1
ATOM 3651 N N . ALA C 1 73 ? 11.34546 36.55944 58.51237 1.000 41.20604 224 ALA D N 1
ATOM 3652 C CA . ALA C 1 73 ? 11.42437 35.31850 59.27218 1.000 37.96417 224 ALA D CA 1
ATOM 3653 C C . ALA C 1 73 ? 12.58184 34.46202 58.77355 1.000 38.15460 224 ALA D C 1
ATOM 3654 O O . ALA C 1 73 ? 12.85658 34.39859 57.57301 1.000 35.61132 224 ALA D O 1
ATOM 3661 N N . LYS C 1 74 ? 13.26762 33.79858 59.70299 1.000 29.99089 225 LYS D N 1
ATOM 3662 C CA . LYS C 1 74 ? 14.40368 32.95585 59.35493 1.000 44.58963 225 LYS D CA 1
ATOM 3663 C C . LYS C 1 74 ? 14.07561 31.47107 59.45734 1.000 38.23586 225 LYS D C 1
ATOM 3664 O O . LYS C 1 74 ? 14.96246 30.63317 59.26368 1.000 40.24706 225 LYS D O 1
ATOM 3668 N N . SER C 1 75 ? 12.82728 31.11971 59.75238 1.000 20.95900 226 SER D N 1
ATOM 3669 C CA . SER C 1 75 ? 12.40904 29.72875 59.74212 1.000 16.55904 226 SER D CA 1
ATOM 3670 C C . SER C 1 75 ? 11.00646 29.66941 59.17290 1.000 14.30557 226 SER D C 1
ATOM 3671 O O . SER C 1 75 ? 10.26727 30.65228 59.21518 1.000 15.43093 226 SER D O 1
ATOM 3679 N N . LEU C 1 76 ? 10.64595 28.49921 58.64072 1.000 16.78949 227 LEU D N 1
ATOM 3680 C CA . LEU C 1 76 ? 9.29214 28.30591 58.13241 1.000 19.19179 227 LEU D CA 1
ATOM 3681 C C . LEU C 1 76 ? 8.26179 28.45476 59.24787 1.000 18.65044 227 LEU D C 1
ATOM 3682 O O . LEU C 1 76 ? 7.19645 29.05169 59.04244 1.000 13.56458 227 LEU D O 1
ATOM 3698 N N . SER C 1 77 ? 8.56365 27.91384 60.43634 1.000 18.41641 228 SER D N 1
ATOM 3699 C CA . SER C 1 77 ? 7.64994 28.02639 61.57284 1.000 10.71752 228 SER D CA 1
ATOM 3700 C C . SER C 1 77 ? 7.37547 29.48367 61.91239 1.000 11.92659 228 SER D C 1
ATOM 3701 O O . SER C 1 77 ? 6.22297 29.87587 62.14452 1.000 15.58606 228 SER D O 1
ATOM 3709 N N . ALA C 1 78 ? 8.42729 30.30162 61.95397 1.000 12.40688 229 ALA D N 1
ATOM 3710 C CA . ALA C 1 78 ? 8.25109 31.72295 62.21565 1.000 13.65128 229 ALA D CA 1
ATOM 3711 C C . ALA C 1 78 ? 7.45608 32.40211 61.10650 1.000 14.30335 229 ALA D C 1
ATOM 3712 O O . ALA C 1 78 ? 6.61821 33.27228 61.37691 1.000 14.37632 229 ALA D O 1
ATOM 3719 N N . LEU C 1 79 ? 7.72737 32.05189 59.84786 1.000 16.96813 230 LEU D N 1
ATOM 3720 C CA . LEU C 1 79 ? 6.98240 32.66059 58.75249 1.000 16.57006 230 LEU D CA 1
ATOM 3721 C C . LEU C 1 79 ? 5.50135 32.33777 58.86953 1.000 9.50553 230 LEU D C 1
ATOM 3722 O O . LEU C 1 79 ? 4.64341 33.21381 58.69580 1.000 13.16358 230 LEU D O 1
ATOM 3738 N N . ILE C 1 80 ? 5.18336 31.07702 59.16467 1.000 10.23591 231 ILE D N 1
ATOM 3739 C CA . ILE C 1 80 ? 3.79214 30.67995 59.32900 1.000 11.51221 231 ILE D CA 1
ATOM 3740 C C . ILE C 1 80 ? 3.15368 31.46749 60.46093 1.000 13.72919 231 ILE D C 1
ATOM 3741 O O . ILE C 1 80 ? 2.01011 31.92833 60.34865 1.000 8.57162 231 ILE D O 1
ATOM 3757 N N . GLY C 1 81 ? 3.86716 31.60334 61.58134 1.000 10.31550 232 GLY D N 1
ATOM 3758 C CA . GLY C 1 81 ? 3.33588 32.38267 62.68483 1.000 7.74399 232 GLY D CA 1
ATOM 3759 C C . GLY C 1 81 ? 3.04539 33.81597 62.28901 1.000 8.97124 232 GLY D C 1
ATOM 3760 O O . GLY C 1 81 ? 1.98690 34.35631 62.61322 1.000 10.62685 232 GLY D O 1
ATOM 3764 N N . GLN C 1 82 ? 3.96831 34.43918 61.55417 1.000 11.64005 233 GLN D N 1
ATOM 3765 C CA . GLN C 1 82 ? 3.73852 35.80045 61.08091 1.000 13.48427 233 GLN D CA 1
ATOM 3766 C C . GLN C 1 82 ? 2.48689 35.87907 60.21738 1.000 12.10771 233 GLN D C 1
ATOM 3767 O O . GLN C 1 82 ? 1.69142 36.81614 60.33340 1.000 11.68562 233 GLN D O 1
ATOM 3781 N N . CYS C 1 83 ? 2.33511 34.93294 59.28793 1.000 15.15729 234 CYS D N 1
ATOM 3782 C CA . CYS C 1 83 ? 1.21844 35.01002 58.34782 1.000 11.74471 234 CYS D CA 1
ATOM 3783 C C . CYS C 1 83 ? -0.11566 34.77237 59.04301 1.000 14.41001 234 CYS D C 1
ATOM 3784 O O . CYS C 1 83 ? -1.11083 35.43956 58.72797 1.000 14.91401 234 CYS D O 1
ATOM 3792 N N . ILE C 1 84 ? -0.16286 33.82477 59.98462 1.000 10.34705 235 ILE D N 1
ATOM 3793 C CA . ILE C 1 84 ? -1.36871 33.64527 60.78761 1.000 11.37896 235 ILE D CA 1
ATOM 3794 C C . ILE C 1 84 ? -1.69602 34.92662 61.54146 1.000 12.12605 235 ILE D C 1
ATOM 3795 O O . ILE C 1 84 ? -2.85540 35.36326 61.58506 1.000 12.87884 235 ILE D O 1
ATOM 3811 N N . HIS C 1 85 ? -0.68612 35.53632 62.16636 1.000 15.33553 236 HIS D N 1
ATOM 3812 C CA . HIS C 1 85 ? -0.90840 36.79085 62.87447 1.000 17.23010 236 HIS D CA 1
ATOM 3813 C C . HIS C 1 85 ? -1.48306 37.85585 61.94554 1.000 17.50558 236 HIS D C 1
ATOM 3814 O O . HIS C 1 85 ? -2.43648 38.55477 62.30903 1.000 15.82368 236 HIS D O 1
ATOM 3828 N N . ILE C 1 86 ? -0.91553 37.98859 60.74157 1.000 17.79568 237 ILE D N 1
ATOM 3829 C CA . ILE C 1 86 ? -1.37923 38.99995 59.79087 1.000 21.40396 237 ILE D CA 1
ATOM 3830 C C . ILE C 1 86 ? -2.83524 38.75248 59.42873 1.000 19.69340 237 ILE D C 1
ATOM 3831 O O . ILE C 1 86 ? -3.66051 39.67050 59.42131 1.000 21.21857 237 ILE D O 1
ATOM 3847 N N . GLU C 1 87 ? -3.16312 37.50520 59.09981 1.000 18.40057 238 GLU D N 1
ATOM 3848 C CA . GLU C 1 87 ? -4.53309 37.17274 58.74125 1.000 20.02363 238 GLU D CA 1
ATOM 3849 C C . GLU C 1 87 ? -5.49233 37.50519 59.87442 1.000 26.39358 238 GLU D C 1
ATOM 3850 O O . GLU C 1 87 ? -6.55838 38.09043 59.64732 1.000 28.34312 238 GLU D O 1
ATOM 3862 N N . ARG C 1 88 ? -5.15065 37.10391 61.10322 1.000 19.94140 239 ARG D N 1
ATOM 3863 C CA . ARG C 1 88 ? -6.02466 37.41670 62.23010 1.000 19.41422 239 ARG D CA 1
ATOM 3864 C C . ARG C 1 88 ? -6.21036 38.92534 62.36029 1.000 20.24276 239 ARG D C 1
ATOM 3865 O O . ARG C 1 88 ? -7.31827 39.40591 62.63576 1.000 26.57033 239 ARG D O 1
ATOM 3886 N N . ARG C 1 89 ? -5.12081 39.68292 62.21343 1.000 15.81699 240 ARG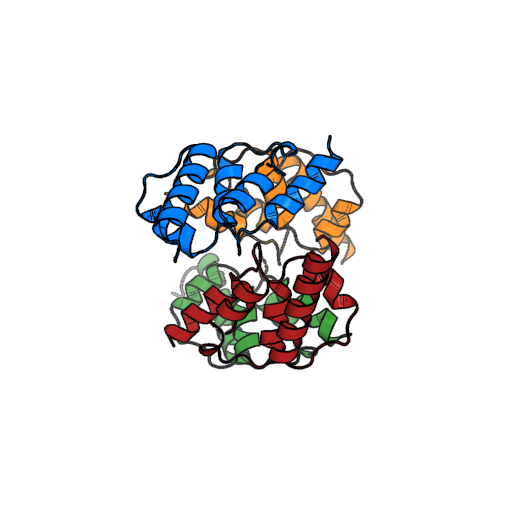 D N 1
ATOM 3887 C CA . ARG C 1 89 ? -5.19846 41.13302 62.34362 1.000 21.75426 240 ARG D CA 1
ATOM 3888 C C . ARG C 1 89 ? -6.11479 41.72764 61.28426 1.000 27.09244 240 ARG D C 1
ATOM 3889 O O . ARG C 1 89 ? -6.97443 42.55836 61.59461 1.000 28.15027 240 ARG D O 1
ATOM 3910 N N . LEU C 1 90 ? -5.93696 41.32245 60.02350 1.000 29.79473 241 LEU D N 1
ATOM 3911 C CA . LEU C 1 90 ? -6.78219 41.84585 58.95629 1.000 36.49523 241 LEU D CA 1
ATOM 3912 C C . LEU C 1 90 ? -8.23760 41.44997 59.15671 1.000 28.64270 241 LEU D C 1
ATOM 3913 O O . LEU C 1 90 ? -9.13064 42.24746 58.87362 1.000 34.44279 241 LEU D O 1
ATOM 3929 N N . ALA C 1 91 ? -8.49962 40.23083 59.63803 1.000 32.88866 242 ALA D N 1
ATOM 3930 C CA . ALA C 1 91 ? -9.87850 39.80607 59.85920 1.000 34.97450 242 ALA D CA 1
ATOM 3931 C C . ALA C 1 91 ? -10.53819 40.61573 60.96847 1.000 46.04654 242 ALA D C 1
ATOM 3932 O O . ALA C 1 91 ? -11.69025 41.04798 60.82955 1.000 41.47641 242 ALA D O 1
ATOM 3939 N N . ARG C 1 92 ? -9.83119 40.82306 62.08397 1.000 39.90052 243 ARG D N 1
ATOM 3940 C CA . ARG C 1 92 ? -10.38205 41.65784 63.14586 1.000 40.97330 243 ARG D CA 1
ATOM 3941 C C . ARG C 1 92 ? -10.57136 43.09734 62.67341 1.000 29.54402 243 ARG D C 1
ATOM 3942 O O . ARG C 1 92 ? -11.53252 43.75942 63.07542 1.000 33.97772 243 ARG D O 1
ATOM 3963 N N . ALA C 1 93 ? -9.68447 43.59552 61.80863 1.000 39.89469 244 ALA D N 1
ATOM 3964 C CA . ALA C 1 93 ? -9.83585 44.96394 61.32203 1.000 34.04880 244 ALA D CA 1
ATOM 3965 C C . ALA C 1 93 ? -11.01015 45.07965 60.35598 1.000 50.53930 244 ALA D C 1
ATOM 3966 O O . ALA C 1 93 ? -11.73911 46.07845 60.37178 1.000 54.04647 244 ALA D O 1
ATOM 3973 N N . ALA C 1 94 ? -11.21245 44.06585 59.51130 1.000 51.46183 245 ALA D N 1
ATOM 3974 C CA . ALA C 1 94 ? -12.34863 44.07390 58.59509 1.000 48.78895 245 ALA D CA 1
ATOM 3975 C C . ALA C 1 94 ? -13.66445 43.98527 59.35496 1.000 50.23294 245 ALA D C 1
ATOM 3976 O O . ALA C 1 94 ? -14.62172 44.70024 59.03539 1.000 48.12759 245 ALA D O 1
ATOM 3983 N N . ALA C 1 95 ? -13.73543 43.10849 60.36103 1.000 51.30282 246 ALA D N 1
ATOM 3984 C CA . ALA C 1 95 ? -14.91208 43.07217 61.22147 1.000 46.26728 246 ALA D CA 1
ATOM 3985 C C . ALA C 1 95 ? -15.07337 44.36865 62.00630 1.000 47.06719 246 ALA D C 1
ATOM 3986 O O . ALA C 1 95 ? -16.15778 44.62770 62.53875 1.000 53.77031 246 ALA D O 1
ATOM 3993 N N . ALA C 1 96 ? -14.01169 45.17258 62.09101 1.000 44.83679 247 ALA D N 1
ATOM 3994 C CA . ALA C 1 96 ? -14.00973 46.50454 62.68870 1.000 48.69971 247 ALA D CA 1
ATOM 3995 C C . ALA C 1 96 ? -15.06708 46.75508 63.75585 1.000 67.13217 247 ALA D C 1
ATOM 3996 O O . ALA C 1 96 ? -15.95936 47.59185 63.56974 1.000 60.11291 247 ALA D O 1
ATOM 4003 N N . ARG C 1 97 ? -14.94127 46.08263 64.89640 1.000 46.57451 248 ARG D N 1
ATOM 4004 C CA . ARG C 1 97 ? -15.89306 46.27637 65.97803 1.000 60.52408 248 ARG D CA 1
ATOM 4005 C C . ARG C 1 97 ? -15.73034 47.66239 66.60510 1.000 57.18771 248 ARG D C 1
ATOM 4006 O O . ARG C 1 97 ? -14.80959 48.42325 66.28708 1.000 45.85923 248 ARG D O 1
ATOM 4027 N N . LYS C 1 98 ? -16.64325 47.97907 67.52613 1.000 62.02060 249 LYS D N 1
ATOM 4028 C CA . LYS C 1 98 ? -16.55736 49.22739 68.27997 1.000 55.58398 249 LYS D CA 1
ATOM 4029 C C . LYS C 1 98 ? -15.54878 49.07191 69.41419 1.000 52.07879 249 LYS D C 1
ATOM 4030 O O . LYS C 1 98 ? -15.59946 48.07799 70.14926 1.000 41.17768 249 LYS D O 1
ATOM 4034 N N . PRO C 1 99 ? -14.62958 50.02157 69.59185 1.000 41.93303 250 PRO D N 1
ATOM 4035 C CA . PRO C 1 99 ? -13.60842 49.86185 70.63214 1.000 42.99959 250 PRO D CA 1
ATOM 4036 C C . PRO C 1 99 ? -14.20502 49.85637 72.03130 1.000 42.12757 250 PRO D C 1
ATOM 4037 O O . PRO C 1 99 ? -15.31145 50.34043 72.27786 1.000 45.85813 250 PRO D O 1
ATOM 4048 N N . ARG C 1 100 ? -13.43638 49.28867 72.95552 1.000 39.63766 251 ARG D N 1
ATOM 4049 C CA . ARG C 1 100 ? -13.81524 49.28766 74.35831 1.000 34.52002 251 ARG D CA 1
ATOM 4050 C C . ARG C 1 100 ? -13.96276 50.71558 74.86031 1.000 27.31128 251 ARG D C 1
ATOM 4051 O O . ARG C 1 100 ? -13.16934 51.59714 74.51845 1.000 38.34795 251 ARG D O 1
ATOM 4072 N N . SER C 1 101 ? -14.98279 50.94096 75.67999 1.000 42.27706 252 SER D N 1
ATOM 4073 C CA . SER C 1 101 ? -15.22481 52.26379 76.24166 1.000 39.28842 252 SER D CA 1
ATOM 4074 C C . SER C 1 101 ? -13.97668 52.73381 76.98504 1.000 43.54322 252 SER D C 1
ATOM 4075 O O . SER C 1 101 ? -13.53270 53.87091 76.82267 1.000 56.26096 252 SER D O 1
ATOM 4084 N N . PRO D 1 10 ? 21.68694 39.44708 50.38794 1.000 64.09919 161 PRO E N 1
ATOM 4085 C CA . PRO D 1 10 ? 20.30113 39.69630 50.81098 1.000 69.19919 161 PRO E CA 1
ATOM 4086 C C . PRO D 1 10 ? 19.43786 40.32180 49.71736 1.000 66.24273 161 PRO E C 1
ATOM 4087 O O . PRO D 1 10 ? 18.45463 39.69703 49.31523 1.000 66.83116 161 PRO E O 1
ATOM 4098 N N . GLN D 1 11 ? 19.77900 41.52738 49.25338 1.000 47.42038 162 GLN E N 1
ATOM 4099 C CA . GLN D 1 11 ? 19.13700 42.04852 48.04979 1.000 60.41147 162 GLN E CA 1
ATOM 4100 C C . GLN D 1 11 ? 19.43755 41.14985 46.85379 1.000 51.02207 162 GLN E C 1
ATOM 4101 O O . GLN D 1 11 ? 18.54234 40.82389 46.06075 1.000 45.49414 162 GLN E O 1
ATOM 4105 N N . ARG D 1 12 ? 20.70104 40.73750 46.72125 1.000 48.75516 163 ARG E N 1
ATOM 4106 C CA . ARG D 1 12 ? 21.10687 39.80430 45.67573 1.000 42.97404 163 ARG E CA 1
ATOM 4107 C C . ARG D 1 12 ? 20.30878 38.50619 45.74982 1.000 49.01183 163 ARG E C 1
ATOM 4108 O O . ARG D 1 12 ? 19.85737 37.98166 44.72180 1.000 39.49402 163 ARG E O 1
ATOM 4129 N N . ARG D 1 13 ? 20.10775 37.98207 46.96106 1.000 39.53563 164 ARG E N 1
ATOM 4130 C CA . ARG D 1 13 ? 19.35857 36.73933 47.11624 1.000 39.72306 164 ARG E CA 1
ATOM 4131 C C . ARG D 1 13 ? 17.88715 36.93093 46.76578 1.000 35.72791 164 ARG E C 1
ATOM 4132 O O . ARG D 1 13 ? 17.26689 36.04572 46.16556 1.000 36.54761 164 ARG E O 1
ATOM 4153 N N . GLU D 1 14 ? 17.30636 38.07068 47.14202 1.000 37.47712 165 GLU E N 1
ATOM 4154 C CA . GLU D 1 14 ? 15.91442 38.34267 46.79246 1.000 41.49809 165 GLU E CA 1
ATOM 4155 C C . GLU D 1 14 ? 15.73431 38.37959 45.27901 1.000 30.16622 165 GLU E C 1
ATOM 4156 O O . GLU D 1 14 ? 14.81143 37.75612 44.72248 1.000 39.32736 165 GLU E O 1
ATOM 4168 N N . VAL D 1 15 ? 16.61260 39.11858 44.59514 1.000 32.79389 166 VAL E N 1
ATOM 4169 C CA . VAL D 1 15 ? 16.54384 39.17635 43.13919 1.000 37.72482 166 VAL E CA 1
ATOM 4170 C C . VAL D 1 15 ? 16.68066 37.78060 42.54601 1.000 28.57526 166 VAL E C 1
ATOM 4171 O O . VAL D 1 15 ? 15.94103 37.41031 41.62712 1.000 27.67130 166 VAL E O 1
ATOM 4184 N N . ALA D 1 16 ? 17.63427 36.99065 43.05219 1.000 25.53036 167 ALA E N 1
ATOM 4185 C CA . ALA D 1 16 ? 17.83965 35.64631 42.52401 1.000 24.28205 167 ALA E CA 1
ATOM 4186 C C . ALA D 1 16 ? 16.60412 34.77381 42.70992 1.000 20.71327 167 ALA E C 1
ATOM 4187 O O . ALA D 1 16 ? 16.23237 34.01175 41.80955 1.000 17.60554 167 ALA E O 1
ATOM 4194 N N . LYS D 1 17 ? 15.95526 34.85670 43.87196 1.000 20.03974 168 LYS E N 1
ATOM 4195 C CA . LYS D 1 17 ? 14.83565 33.95454 44.11350 1.000 24.01041 168 LYS E CA 1
ATOM 4196 C C . LYS D 1 17 ? 13.63244 34.33754 43.26070 1.000 25.63397 168 LYS E C 1
ATOM 4197 O O . LYS D 1 17 ? 12.83669 33.46326 42.90005 1.000 26.26459 168 LYS E O 1
ATOM 4216 N N . ARG D 1 18 ? 13.49916 35.61608 42.88467 1.000 21.86898 169 ARG E N 1
ATOM 4217 C CA . ARG D 1 18 ? 12.44819 35.94299 41.91129 1.000 27.17239 169 ARG E CA 1
ATOM 4218 C C . ARG D 1 18 ? 12.82087 35.51434 40.48384 1.000 20.76089 169 ARG E C 1
ATOM 4219 O O . ARG D 1 18 ? 12.00282 34.89289 39.76506 1.000 16.23134 169 ARG E O 1
ATOM 4240 N N . LYS D 1 19 ? 14.06071 35.81876 40.07171 1.000 17.47147 170 LYS E N 1
ATOM 4241 C CA . LYS D 1 19 ? 14.49108 35.54923 38.70476 1.000 19.38815 170 LYS E CA 1
ATOM 4242 C C . LYS D 1 19 ? 14.47400 34.06186 38.39717 1.000 14.85481 170 LYS E C 1
ATOM 4243 O O . LYS D 1 19 ? 14.08578 33.65880 37.29431 1.000 15.86052 170 LYS E O 1
ATOM 4262 N N . ILE D 1 20 ? 14.91311 33.22794 39.34686 1.000 15.01047 171 ILE E N 1
ATOM 4263 C CA . ILE D 1 20 ? 15.04162 31.80441 39.05730 1.000 11.15497 171 ILE E CA 1
ATOM 4264 C C . ILE D 1 20 ? 13.67559 31.20431 38.80586 1.000 13.76196 171 ILE E C 1
ATOM 4265 O O . ILE D 1 20 ? 13.51552 30.31145 37.96573 1.000 12.56391 171 ILE E O 1
ATOM 4281 N N . ARG D 1 21 ? 12.66490 31.69486 39.52115 1.000 13.03490 172 ARG E N 1
ATOM 4282 C CA . ARG D 1 21 ? 11.32581 31.17968 39.31995 1.000 13.68140 172 ARG E CA 1
ATOM 4283 C C . ARG D 1 21 ? 10.77435 31.60546 37.97942 1.000 16.72770 172 ARG E C 1
ATOM 4284 O O . ARG D 1 21 ? 9.92374 30.90305 37.41957 1.000 15.65557 172 ARG E O 1
ATOM 4305 N N . ARG D 1 22 ? 11.22500 32.75182 37.45550 1.000 14.28213 173 ARG E N 1
ATOM 4306 C CA . ARG D 1 22 ? 10.76274 33.14955 36.12599 1.000 11.67769 173 ARG E CA 1
ATOM 4307 C C . ARG D 1 22 ? 11.57418 32.54231 34.97397 1.000 15.97643 173 ARG E C 1
ATOM 4308 O O . ARG D 1 22 ? 11.11773 32.58725 33.82652 1.000 11.40078 173 ARG E O 1
ATOM 4329 N N . LEU D 1 23 ? 12.73423 31.94722 35.24197 1.000 7.97267 174 LEU E N 1
ATOM 4330 C CA . LEU D 1 23 ? 13.62346 31.50354 34.17129 1.000 11.02796 174 LEU E CA 1
ATOM 4331 C C . LEU D 1 23 ? 13.05099 30.29127 33.44888 1.000 8.63780 174 LEU E C 1
ATOM 4332 O O . LEU D 1 23 ? 12.62707 29.31763 34.07736 1.000 9.50897 174 LEU E O 1
ATOM 4348 N N . ARG D 1 24 ? 13.07053 30.33934 32.12115 1.000 6.50877 175 ARG E N 1
ATOM 4349 C CA . ARG D 1 24 ? 12.49971 29.29519 31.28960 1.000 9.49084 175 ARG E CA 1
ATOM 4350 C C . ARG D 1 24 ? 13.44265 29.00832 30.13298 1.000 4.64912 175 ARG E C 1
ATOM 4351 O O . ARG D 1 24 ? 14.09349 29.91492 29.61124 1.000 5.73378 175 ARG E O 1
ATOM 4372 N N . GLN D 1 25 ? 13.54102 27.73789 29.75448 1.000 6.97088 176 GLN E N 1
ATOM 4373 C CA . GLN D 1 25 ? 14.19350 27.42158 28.48846 1.000 6.00506 176 GLN E CA 1
ATOM 4374 C C . GLN D 1 25 ? 13.40879 28.02496 27.33150 1.000 5.54529 176 GLN E C 1
ATOM 4375 O O . GLN D 1 25 ? 13.99028 28.61465 26.41751 1.000 7.56581 176 GLN E O 1
ATOM 4389 N N . GLY D 1 26 ? 12.08125 27.92265 27.38389 1.000 6.88754 177 GLY E N 1
ATOM 4390 C CA . GLY D 1 26 ? 11.23762 28.50207 26.35077 1.000 5.74874 177 GLY E CA 1
ATOM 4391 C C . GLY D 1 26 ? 11.59231 27.98990 24.96759 1.000 9.38635 177 GLY E C 1
ATOM 4392 O O . GLY D 1 26 ? 11.73740 26.78373 24.73462 1.000 8.47014 177 GLY E O 1
ATOM 4413 N N . GLY D 1 28 ? 14.38554 28.50245 23.47059 1.000 8.33830 179 GLY E N 1
ATOM 4414 C CA . GLY D 1 28 ? 15.80800 28.49232 23.35834 1.000 8.13400 179 GLY E CA 1
ATOM 4415 C C . GLY D 1 28 ? 16.43468 27.14447 23.70227 1.000 7.91366 179 GLY E C 1
ATOM 4416 O O . GLY D 1 28 ? 15.75911 26.11652 23.77888 1.000 12.48274 179 GLY E O 1
ATOM 4420 N N . SER D 1 29 ? 17.74398 27.17594 23.93534 1.000 10.96457 180 SER E N 1
ATOM 4421 C CA . SER D 1 29 ? 18.55258 25.97452 24.05723 1.000 13.08546 180 SER E CA 1
ATOM 4422 C C . SER D 1 29 ? 18.77851 25.60836 25.51502 1.000 13.74294 180 SER E C 1
ATOM 4423 O O . SER D 1 29 ? 18.77194 26.46732 26.40188 1.000 10.10720 180 SER E O 1
ATOM 4431 N N . VAL D 1 30 ? 19.04936 24.31778 25.73275 1.000 15.36500 181 VAL E N 1
ATOM 4432 C CA . VAL D 1 30 ? 19.38524 23.81982 27.06190 1.000 14.76122 181 VAL E CA 1
ATOM 4433 C C . VAL D 1 30 ? 20.65777 24.47809 27.57561 1.000 11.59138 181 VAL E C 1
ATOM 4434 O O . VAL D 1 30 ? 20.77367 24.78906 28.76177 1.000 14.59169 181 VAL E O 1
ATOM 4447 N N . ILE D 1 31 ? 21.64211 24.68499 26.70696 1.000 9.96961 182 ILE E N 1
ATOM 4448 C CA . ILE D 1 31 ? 22.90246 25.25858 27.17025 1.000 13.29998 182 ILE E CA 1
ATOM 4449 C C . ILE D 1 31 ? 22.69309 26.67333 27.71239 1.000 11.05387 182 ILE E C 1
ATOM 4450 O O . ILE D 1 31 ? 23.19509 27.02438 28.79072 1.000 11.60127 182 ILE E O 1
ATOM 4466 N N . ASP D 1 32 ? 21.96259 27.51305 26.97435 1.000 9.92335 183 ASP E N 1
ATOM 4467 C CA . ASP D 1 32 ? 21.73227 28.87592 27.44588 1.000 11.97692 183 ASP E CA 1
ATOM 4468 C C . ASP D 1 32 ? 20.90741 28.87561 28.72520 1.000 10.18526 183 ASP E C 1
ATOM 4469 O O . ASP D 1 32 ? 21.18429 29.64905 29.65479 1.000 14.79026 183 ASP E O 1
ATOM 4478 N N . TYR D 1 33 ? 19.91095 27.98483 28.80514 1.000 10.65018 184 TYR E N 1
ATOM 4479 C CA . TYR D 1 33 ? 19.08856 27.88714 30.00793 1.000 7.70514 184 TYR E CA 1
ATOM 4480 C C . TYR D 1 33 ? 19.92475 27.45732 31.20694 1.000 9.11446 184 TYR E C 1
ATOM 4481 O O . TYR D 1 33 ? 19.78845 28.01512 32.29666 1.000 10.24470 184 TYR E O 1
ATOM 4499 N N . SER D 1 34 ? 20.83120 26.50113 31.01132 1.000 13.66888 185 SER E N 1
ATOM 4500 C CA . SER D 1 34 ? 21.63697 25.99417 32.11889 1.000 12.38345 185 SER E CA 1
ATOM 4501 C C . SER D 1 34 ? 22.64209 27.03660 32.59973 1.000 10.52613 185 SER E C 1
ATOM 4502 O O . SER D 1 34 ? 22.86448 27.19244 33.81198 1.000 11.01521 185 SER E O 1
ATOM 4510 N N . ASN D 1 35 ? 23.25604 27.76305 31.66659 1.000 11.48305 186 ASN E N 1
ATOM 4511 C CA . ASN D 1 35 ? 24.16596 28.83254 32.05403 1.000 16.34784 186 ASN E CA 1
ATOM 4512 C C . ASN D 1 35 ? 23.44586 29.91656 32.84341 1.000 19.32984 186 ASN E C 1
ATOM 4513 O O . ASN D 1 35 ? 23.92065 30.35309 33.90252 1.000 13.67618 186 ASN E O 1
ATOM 4524 N N . ALA D 1 36 ? 22.30197 30.38072 32.33284 1.000 15.41071 187 ALA E N 1
ATOM 4525 C CA . ALA D 1 36 ? 21.53519 31.37033 33.07578 1.000 10.93462 187 ALA E CA 1
ATOM 4526 C C . ALA D 1 36 ? 21.15976 30.83805 34.45158 1.000 6.91037 187 ALA E C 1
ATOM 4527 O O . ALA D 1 36 ? 21.24956 31.56289 35.45716 1.000 15.18065 187 ALA E O 1
ATOM 4534 N N . PHE D 1 37 ? 20.74165 29.56572 34.51575 1.000 8.70888 188 PHE E N 1
ATOM 4535 C CA . PHE D 1 37 ? 20.32220 28.96905 35.77944 1.000 10.58206 188 PHE E CA 1
ATOM 4536 C C . PHE D 1 37 ? 21.45071 28.99998 36.80752 1.000 9.98524 188 PHE E C 1
ATOM 4537 O O . PHE D 1 37 ? 21.25026 29.41816 37.94743 1.000 12.07923 188 PHE E O 1
ATOM 4554 N N . GLN D 1 38 ? 22.64097 28.54784 36.42848 1.000 12.93159 189 GLN E N 1
ATOM 4555 C CA . GLN D 1 38 ? 23.72008 28.48120 37.41275 1.000 9.81834 189 GLN E CA 1
ATOM 4556 C C . GLN D 1 38 ? 24.20656 29.86794 37.81243 1.000 14.84851 189 GLN E C 1
ATOM 4557 O O . GLN D 1 38 ? 24.55102 30.09515 38.99112 1.000 16.30115 189 GLN E O 1
ATOM 4588 N N . ILE D 1 40 ? 22.28125 32.53442 38.12682 1.000 18.63242 191 ILE E N 1
ATOM 4589 C CA . ILE D 1 40 ? 21.34105 33.02362 39.13168 1.000 14.58500 191 ILE E CA 1
ATOM 4590 C C . ILE D 1 40 ? 21.47899 32.22921 40.42396 1.000 11.45163 191 ILE E C 1
ATOM 4591 O O . ILE D 1 40 ? 21.41891 32.78576 41.52571 1.000 16.47854 191 ILE E O 1
ATOM 4607 N N . ALA D 1 41 ? 21.66122 30.91711 40.31534 1.000 14.86801 192 ALA E N 1
ATOM 4608 C CA . ALA D 1 41 ? 21.62634 30.07092 41.49547 1.000 12.75461 192 ALA E CA 1
ATOM 4609 C C . ALA D 1 41 ? 22.79816 30.32531 42.42981 1.000 16.70609 192 ALA E C 1
ATOM 4610 O O . ALA D 1 41 ? 22.68762 30.04226 43.62734 1.000 15.82220 192 ALA E O 1
ATOM 4617 N N . GLN D 1 42 ? 23.92083 30.84233 41.92143 1.000 21.18383 193 GLN E N 1
ATOM 4618 C CA . GLN D 1 42 ? 25.03428 31.09928 42.83407 1.000 24.11933 193 GLN E CA 1
ATOM 4619 C C . GLN D 1 42 ? 24.63910 32.02528 43.98337 1.000 26.32036 193 GLN E C 1
ATOM 4620 O O . GLN D 1 42 ? 25.30037 32.01237 45.02801 1.000 21.33337 193 GLN E O 1
ATOM 4634 N N . ASP D 1 43 ? 23.57277 32.81270 43.82670 1.000 18.50330 194 ASP E N 1
ATOM 4635 C CA . ASP D 1 43 ? 23.10346 33.72287 44.86415 1.000 20.52534 194 ASP E CA 1
ATOM 4636 C C . ASP D 1 43 ? 21.95269 33.15362 45.68746 1.000 23.59493 194 ASP E C 1
ATOM 4637 O O . ASP D 1 43 ? 21.38657 33.87264 46.51910 1.000 22.38404 194 ASP E O 1
ATOM 4646 N N . LEU D 1 44 ? 21.58042 31.89773 45.46033 1.000 18.48258 195 LEU E N 1
ATOM 4647 C CA . LEU D 1 44 ? 20.53154 31.22758 46.21244 1.000 19.31518 195 LEU E CA 1
ATOM 4648 C C . LEU D 1 44 ? 21.13599 30.34553 47.29940 1.000 21.21843 195 LEU E C 1
ATOM 4649 O O . LEU D 1 44 ? 22.24763 29.83166 47.15903 1.000 17.92254 195 LEU E O 1
ATOM 4665 N N . ASP D 1 45 ? 20.38878 30.16316 48.38827 1.000 19.04451 196 ASP E N 1
ATOM 4666 C CA . ASP D 1 45 ? 20.80303 29.25684 49.45084 1.000 17.24545 196 ASP E CA 1
ATOM 4667 C C . ASP D 1 45 ? 20.00206 27.95891 49.44476 1.000 21.81966 196 ASP E C 1
ATOM 4668 O O . ASP D 1 45 ? 20.00123 27.22409 50.43941 1.000 20.04620 196 ASP E O 1
ATOM 4677 N N . TRP D 1 46 ? 19.33281 27.65198 48.33667 1.000 17.79591 197 TRP E N 1
ATOM 4678 C CA . TRP D 1 46 ? 18.60321 26.39796 48.22962 1.000 18.61092 197 TRP E CA 1
ATOM 4679 C C . TRP D 1 46 ? 19.57819 25.22757 48.12909 1.000 20.19961 197 TRP E C 1
ATOM 4680 O O . TRP D 1 46 ? 20.68350 25.35686 47.59758 1.000 20.21459 197 TRP E O 1
ATOM 4701 N N . ASN D 1 47 ? 19.14866 24.06705 48.61663 1.000 18.43611 198 ASN E N 1
ATOM 4702 C CA . ASN D 1 47 ? 19.96782 22.87108 48.51290 1.000 22.39856 198 ASN E CA 1
ATOM 4703 C C . ASN D 1 47 ? 19.72154 22.18849 47.16895 1.000 23.51963 198 ASN E C 1
ATOM 4704 O O . ASN D 1 47 ? 18.86134 22.58984 46.37982 1.000 17.69392 198 ASN E O 1
ATOM 4715 N N . GLU D 1 48 ? 20.48052 21.13884 46.90918 1.000 17.50279 199 GLU E N 1
ATOM 4716 C CA . GLU D 1 48 ? 20.54060 20.64353 45.54097 1.000 23.29957 199 GLU E CA 1
ATOM 4717 C C . GLU D 1 48 ? 19.21478 20.04056 45.08664 1.000 20.85401 199 GLU E C 1
ATOM 4718 O O . GLU D 1 48 ? 18.84387 20.21620 43.92173 1.000 17.25342 199 GLU E O 1
ATOM 4730 N N . PRO D 1 49 ? 18.47645 19.31712 45.93695 1.000 18.46747 200 PRO E N 1
ATOM 4731 C CA . PRO D 1 49 ? 17.14602 18.84542 45.49507 1.000 19.39901 200 PRO E CA 1
ATOM 4732 C C . PRO D 1 49 ? 16.21656 19.96460 45.03895 1.000 14.14404 200 PRO E C 1
ATOM 4733 O O . PRO D 1 49 ? 15.52163 19.82272 44.02122 1.000 15.23315 200 PRO E O 1
ATOM 4744 N N . ALA D 1 50 ? 16.19663 21.08695 45.75753 1.000 13.51756 201 ALA E N 1
ATOM 4745 C CA . ALA D 1 50 ? 15.34818 22.20419 45.35564 1.000 19.84408 201 ALA E CA 1
ATOM 4746 C C . ALA D 1 50 ? 15.81324 22.80539 44.03462 1.000 11.71185 201 ALA E C 1
ATOM 4747 O O . ALA D 1 50 ? 14.98990 23.17502 43.18707 1.000 12.77342 201 ALA E O 1
ATOM 4754 N N . LEU D 1 51 ? 17.13015 22.89090 43.83865 1.000 11.60309 202 LEU E N 1
ATOM 4755 C CA . LEU D 1 51 ? 17.66688 23.42168 42.58878 1.000 10.91525 202 LEU E CA 1
ATOM 4756 C C . LEU D 1 51 ? 17.34606 22.49797 41.42590 1.000 11.74276 202 LEU E C 1
ATOM 4757 O O . LEU D 1 51 ? 16.97760 22.95437 40.33723 1.000 12.98687 202 LEU E O 1
ATOM 4773 N N . ILE D 1 52 ? 17.48423 21.19321 41.64105 1.000 10.22699 203 ILE E N 1
ATOM 4774 C CA . ILE D 1 52 ? 17.14319 20.21769 40.61713 1.000 11.13361 203 ILE E CA 1
ATOM 4775 C C . ILE D 1 52 ? 15.67553 20.35176 40.23195 1.000 9.34327 203 ILE E C 1
ATOM 4776 O O . ILE D 1 52 ? 15.32371 20.34901 39.04717 1.000 9.81322 203 ILE E O 1
ATOM 4792 N N . ASP D 1 53 ? 14.79677 20.47802 41.22537 1.000 12.07205 204 ASP E N 1
ATOM 4793 C CA . ASP D 1 53 ? 13.37005 20.55313 40.92256 1.000 11.63027 204 ASP E CA 1
ATOM 4794 C C . ASP D 1 53 ? 13.02729 21.83609 40.16374 1.000 13.66016 204 ASP E C 1
ATOM 4795 O O . ASP D 1 53 ? 12.23859 21.80894 39.20979 1.000 14.29811 204 ASP E O 1
ATOM 4804 N N . GLN D 1 54 ? 13.61272 22.96679 40.56265 1.000 11.65361 205 GLN E N 1
ATOM 4805 C CA . GLN D 1 54 ? 13.38537 24.20944 39.82847 1.000 10.18193 205 GLN E CA 1
ATOM 4806 C C . GLN D 1 54 ? 13.91458 24.11642 38.39854 1.000 11.29636 205 GLN E C 1
ATOM 4807 O O . GLN D 1 54 ? 13.22080 24.48732 37.43961 1.000 10.09969 205 GLN E O 1
ATOM 4821 N N . TYR D 1 55 ? 15.15266 23.63181 38.23747 1.000 12.71595 206 TYR E N 1
ATOM 4822 C CA . TYR D 1 55 ? 15.72092 23.44080 36.90786 1.000 12.23868 206 TYR E CA 1
ATOM 4823 C C . TYR D 1 55 ? 14.77986 22.62635 36.03212 1.000 11.28791 206 TYR E C 1
ATOM 4824 O O . TYR D 1 55 ? 14.49521 22.99743 34.88901 1.000 9.28128 206 TYR E O 1
ATOM 4842 N N . HIS D 1 56 ? 14.30214 21.49455 36.55067 1.000 12.72495 207 HIS E N 1
ATOM 4843 C CA . HIS D 1 56 ? 13.38079 20.66341 35.78468 1.000 13.59447 207 HIS E CA 1
ATOM 4844 C C . HIS D 1 56 ? 12.11387 21.43254 35.43326 1.000 14.09653 207 HIS E C 1
ATOM 4845 O O . HIS D 1 56 ? 11.60838 21.33809 34.30860 1.000 15.87008 207 HIS E O 1
ATOM 4859 N N . GLU D 1 57 ? 11.59837 22.21541 36.37876 1.000 17.51950 208 GLU E N 1
ATOM 4860 C CA . GLU D 1 57 ? 10.36455 22.95542 36.14181 1.000 10.70967 208 GLU E CA 1
ATOM 4861 C C . GLU D 1 57 ? 10.50576 23.91474 34.96673 1.000 18.18078 208 GLU E C 1
ATOM 4862 O O . GLU D 1 57 ? 9.54577 24.14199 34.22135 1.000 13.86522 208 GLU E O 1
ATOM 4874 N N . GLY D 1 58 ? 11.68097 24.51541 34.80497 1.000 14.59674 209 GLY E N 1
ATOM 4875 C CA . GLY D 1 58 ? 11.86483 25.46758 33.72816 1.000 11.10122 209 GLY E CA 1
ATOM 4876 C C . GLY D 1 58 ? 12.18361 24.89676 32.36161 1.000 12.23119 209 GLY E C 1
ATOM 4877 O O . GLY D 1 58 ? 12.26498 25.65593 31.39067 1.000 12.31507 209 GLY E O 1
ATOM 4881 N N . LEU D 1 59 ? 12.40434 23.59018 32.24903 1.000 15.77372 210 LEU E N 1
ATOM 4882 C CA . LEU D 1 59 ? 12.76866 23.00432 30.97068 1.000 10.69271 210 LEU E CA 1
ATOM 4883 C C . LEU D 1 59 ? 11.58161 23.04434 30.02048 1.000 16.11049 210 LEU E C 1
ATOM 4884 O O . LEU D 1 59 ? 10.42637 23.10614 30.44445 1.000 13.60507 210 LEU E O 1
ATOM 4900 N N . SER D 1 60 ? 11.87247 23.00406 28.72200 1.000 11.25825 211 SER E N 1
ATOM 4901 C CA . SER D 1 60 ? 10.79412 22.87102 27.75551 1.000 18.88858 211 SER E CA 1
ATOM 4902 C C . SER D 1 60 ? 10.20483 21.46369 27.84253 1.000 25.22014 211 SER E C 1
ATOM 4903 O O . SER D 1 60 ? 10.85805 20.51208 28.28718 1.000 19.32777 211 SER E O 1
ATOM 4911 N N . ASP D 1 61 ? 8.96061 21.33240 27.37750 1.000 23.22767 212 ASP E N 1
ATOM 4912 C CA . ASP D 1 61 ? 8.23234 20.07474 27.54486 1.000 33.79056 212 ASP E CA 1
ATOM 4913 C C . ASP D 1 61 ? 8.91110 18.90569 26.83356 1.000 27.93813 212 ASP E C 1
ATOM 4914 O O . ASP D 1 61 ? 8.92907 17.77982 27.35452 1.000 32.87971 212 ASP E O 1
ATOM 4923 N N . HIS D 1 62 ? 9.45781 19.13313 25.63837 1.000 23.29369 213 HIS E N 1
ATOM 4924 C CA . HIS D 1 62 ? 10.04028 18.00676 24.91267 1.000 30.96478 213 HIS E CA 1
ATOM 4925 C C . HIS D 1 62 ? 11.28428 17.47478 25.62249 1.000 31.52341 213 HIS E C 1
ATOM 4926 O O . HIS D 1 62 ? 11.50362 16.25208 25.66717 1.000 34.59635 213 HIS E O 1
ATOM 4940 N N . ILE D 1 63 ? 12.07449 18.36081 26.23241 1.000 28.95570 214 ILE E N 1
ATOM 4941 C CA . ILE D 1 63 ? 13.21641 17.90377 27.01338 1.000 26.23948 214 ILE E CA 1
ATOM 4942 C C . ILE D 1 63 ? 12.74744 17.12555 28.23384 1.000 27.65965 214 ILE E C 1
ATOM 4943 O O . ILE D 1 63 ? 13.36108 16.12389 28.61359 1.000 26.25849 214 ILE E O 1
ATOM 4959 N N . GLN D 1 64 ? 11.66680 17.57615 28.87750 1.000 23.63804 215 GLN E N 1
ATOM 4960 C CA . GLN D 1 64 ? 11.15981 16.86961 30.04920 1.000 27.18576 215 GLN E CA 1
ATOM 4961 C C . GLN D 1 64 ? 10.75575 15.44738 29.68935 1.000 30.23447 215 GLN E C 1
ATOM 4962 O O . GLN D 1 64 ? 11.09424 14.48318 30.39819 1.000 28.82524 215 GLN E O 1
ATOM 4976 N N . GLU D 1 65 ? 9.99699 15.30436 28.59984 1.000 38.21301 216 GLU E N 1
ATOM 4977 C CA . GLU D 1 65 ? 9.60679 13.97463 28.14879 1.000 36.89966 216 GLU E CA 1
ATOM 4978 C C . GLU D 1 65 ? 10.83379 13.10345 27.90424 1.000 41.98911 216 GLU E C 1
ATOM 4979 O O . GLU D 1 65 ? 10.91891 11.98054 28.41441 1.000 39.48552 216 GLU E O 1
ATOM 4991 N N . GLU D 1 66 ? 11.80564 13.60281 27.13255 1.000 35.82086 217 GLU E N 1
ATOM 4992 C CA . GLU D 1 66 ? 13.01933 12.81104 26.92615 1.000 39.03447 217 GLU E CA 1
ATOM 4993 C C . GLU D 1 66 ? 13.70124 12.45503 28.24858 1.000 43.02629 217 GLU E C 1
ATOM 4994 O O . GLU D 1 66 ? 14.25490 11.35678 28.38628 1.000 41.64262 217 GLU E O 1
ATOM 5006 N N . LEU D 1 67 ? 13.65955 13.35941 29.23118 1.000 32.22564 218 LEU E N 1
ATOM 5007 C CA . LEU D 1 67 ? 14.33608 13.13438 30.50431 1.000 32.77035 218 LEU E CA 1
ATOM 5008 C C . LEU D 1 67 ? 13.69740 12.00053 31.28848 1.000 44.12215 218 LEU E C 1
ATOM 5009 O O . LEU D 1 67 ? 14.38642 11.28841 32.03152 1.000 36.91425 218 LEU E O 1
ATOM 5025 N N . SER D 1 68 ? 12.37863 11.84420 31.17505 1.000 41.29360 219 SER E N 1
ATOM 5026 C CA . SER D 1 68 ? 11.71556 10.79752 31.95381 1.000 36.07870 219 SER E CA 1
ATOM 5027 C C . SER D 1 68 ? 12.30737 9.40667 31.69147 1.000 49.27310 219 SER E C 1
ATOM 5028 O O . SER D 1 68 ? 12.16631 8.50887 32.53206 1.000 43.53283 219 SER E O 1
ATOM 5036 N N . HIS D 1 69 ? 12.98541 9.21633 30.56093 1.000 51.50408 220 HIS E N 1
ATOM 5037 C CA . HIS D 1 69 ? 13.50584 7.91431 30.16366 1.000 49.96634 220 HIS E CA 1
ATOM 5038 C C . HIS D 1 69 ? 14.89824 7.62420 30.70816 1.000 52.98061 220 HIS E C 1
ATOM 5039 O O . HIS D 1 69 ? 15.45335 6.56318 30.39985 1.000 53.39530 220 HIS E O 1
ATOM 5053 N N . LEU D 1 70 ? 15.47119 8.51315 31.51013 1.000 41.03801 221 LEU E N 1
ATOM 5054 C CA . LEU D 1 70 ? 16.82013 8.33097 32.02238 1.000 45.55843 221 LEU E CA 1
ATOM 5055 C C . LEU D 1 70 ? 16.79944 8.09324 33.52684 1.000 43.88709 221 LEU E C 1
ATOM 5056 O O . LEU D 1 70 ? 15.82561 8.40316 34.21878 1.000 53.45746 221 LEU E O 1
ATOM 5072 N N . GLU D 1 71 ? 17.89185 7.52234 34.02959 1.000 40.00072 222 GLU E N 1
ATOM 5073 C CA . GLU D 1 71 ? 18.05786 7.40410 35.47127 1.000 50.31470 222 GLU E CA 1
ATOM 5074 C C . GLU D 1 71 ? 18.08220 8.79540 36.08771 1.000 53.55193 222 GLU E C 1
ATOM 5075 O O . GLU D 1 71 ? 18.78562 9.68938 35.60893 1.000 48.73727 222 GLU E O 1
ATOM 5087 N N . VAL D 1 72 ? 17.27984 8.98681 37.13125 1.000 49.82275 223 VAL E N 1
ATOM 5088 C CA . VAL D 1 72 ? 17.09318 10.31416 37.70172 1.000 33.28658 223 VAL E CA 1
ATOM 5089 C C . VAL D 1 72 ? 18.41560 10.81568 38.26863 1.000 48.42973 223 VAL E C 1
ATOM 5090 O O . VAL D 1 72 ? 19.02934 10.17960 39.13592 1.000 43.36496 223 VAL E O 1
ATOM 5103 N N . ALA D 1 73 ? 18.86769 11.96116 37.76799 1.000 35.89402 224 ALA E N 1
ATOM 5104 C CA . ALA D 1 73 ? 20.09815 12.54668 38.26942 1.000 42.88480 224 ALA E CA 1
ATOM 5105 C C . ALA D 1 73 ? 19.91446 12.93512 39.72762 1.000 32.97906 224 ALA E C 1
ATOM 5106 O O . ALA D 1 73 ? 18.83757 13.37735 40.14073 1.000 35.66717 224 ALA E O 1
ATOM 5113 N N . LYS D 1 74 ? 20.97332 12.75395 40.51020 1.000 29.47875 225 LYS E N 1
ATOM 5114 C CA . LYS D 1 74 ? 21.00467 13.16458 41.90580 1.000 30.71396 225 LYS E CA 1
ATOM 5115 C C . LYS D 1 74 ? 21.87210 14.40110 42.09966 1.000 36.14100 225 LYS E C 1
ATOM 5116 O O . LYS D 1 74 ? 22.10329 14.82384 43.23799 1.000 43.46723 225 LYS E O 1
ATOM 5120 N N . SER D 1 75 ? 22.39414 14.96653 41.01384 1.000 27.39512 226 SER E N 1
ATOM 5121 C CA . SER D 1 75 ? 23.12909 16.21650 41.07763 1.000 26.87272 226 SER E CA 1
ATOM 5122 C C . SER D 1 75 ? 22.66967 17.11715 39.94041 1.000 19.44390 226 SER E C 1
ATOM 5123 O O . SER D 1 75 ? 22.26207 16.64822 38.87421 1.000 19.47585 226 SER E O 1
ATOM 5131 N N . LEU D 1 76 ? 22.73115 18.42226 40.19117 1.000 23.36605 227 LEU E N 1
ATOM 5132 C CA . LEU D 1 76 ? 22.35576 19.38524 39.16696 1.000 21.24923 227 LEU E CA 1
ATOM 5133 C C . LEU D 1 76 ? 23.26876 19.28032 37.95464 1.000 21.01906 227 LEU E C 1
ATOM 5134 O O . LEU D 1 76 ? 22.80041 19.35318 36.81498 1.000 19.04022 227 LEU E O 1
ATOM 5150 N N . SER D 1 77 ? 24.57922 19.12426 38.18158 1.000 22.15612 228 SER E N 1
ATOM 5151 C CA . SER D 1 77 ? 25.52940 19.05036 37.07188 1.000 21.05484 228 SER E CA 1
ATOM 5152 C C . SER D 1 77 ? 25.20981 17.87817 36.15677 1.000 16.66980 228 SER E C 1
ATOM 5153 O O . SER D 1 77 ? 25.23523 18.00818 34.92219 1.000 23.99497 228 SER E O 1
ATOM 5161 N N . ALA D 1 78 ? 24.84434 16.73848 36.74555 1.000 20.13582 229 ALA E N 1
ATOM 5162 C CA . ALA D 1 78 ? 24.47043 15.57642 35.94658 1.000 20.49033 229 ALA E CA 1
ATOM 5163 C C . ALA D 1 78 ? 23.17329 15.81295 35.18010 1.000 24.97286 229 ALA E C 1
ATOM 5164 O O . ALA D 1 78 ? 23.04147 15.38917 34.02681 1.000 17.60592 229 ALA E O 1
ATOM 5171 N N . LEU D 1 79 ? 22.19006 16.45681 35.81275 1.000 23.56910 230 LEU E N 1
ATOM 5172 C CA . LEU D 1 79 ? 20.93467 16.75119 35.12558 1.000 18.23361 230 LEU E CA 1
ATOM 5173 C C . LEU D 1 79 ? 21.15943 17.67342 33.93141 1.000 9.64640 230 LEU E C 1
ATOM 5174 O O . LEU D 1 79 ? 20.62177 17.44598 32.84007 1.000 18.46738 230 LEU E O 1
ATOM 5190 N N . ILE D 1 80 ? 21.93502 18.73248 34.12867 1.000 13.65501 231 ILE E N 1
ATOM 5191 C CA . ILE D 1 80 ? 22.30134 19.60620 33.01900 1.000 16.01673 231 ILE E CA 1
ATOM 5192 C C . ILE D 1 80 ? 22.94893 18.79828 31.89825 1.000 22.00208 231 ILE E C 1
ATOM 5193 O O . ILE D 1 80 ? 22.60063 18.95110 30.71946 1.000 14.86713 231 ILE E O 1
ATOM 5209 N N . GLY D 1 81 ? 23.90657 17.92954 32.24749 1.000 22.74511 232 GLY E N 1
ATOM 5210 C CA . GLY D 1 81 ? 24.56272 17.12011 31.22654 1.000 18.16215 232 GLY E CA 1
ATOM 5211 C C . GLY D 1 81 ? 23.59578 16.21673 30.48606 1.000 15.23027 232 GLY E C 1
ATOM 5212 O O . GLY D 1 81 ? 23.68322 16.06043 29.26426 1.000 16.30979 232 GLY E O 1
ATOM 5216 N N . GLN D 1 82 ? 22.64955 15.62089 31.21278 1.000 14.06352 233 GLN E N 1
ATOM 5217 C CA . GLN D 1 82 ? 21.62471 14.80727 30.57188 1.000 11.90014 233 GLN E CA 1
ATOM 5218 C C . GLN D 1 82 ? 20.85431 15.61582 29.54331 1.000 23.84446 233 GLN E C 1
ATOM 5219 O O . GLN D 1 82 ? 20.59038 15.14546 28.42830 1.000 18.64317 233 GLN E O 1
ATOM 5233 N N . CYS D 1 83 ? 20.44303 16.83028 29.92645 1.000 18.75764 234 CYS E N 1
ATOM 5234 C CA . CYS D 1 83 ? 19.60982 17.63396 29.03902 1.000 14.81076 234 CYS E CA 1
ATOM 5235 C C . CYS D 1 83 ? 20.40761 18.12461 27.84282 1.000 10.43698 234 CYS E C 1
ATOM 5236 O O . CYS D 1 83 ? 19.88293 18.19398 26.72650 1.000 19.67298 234 CYS E O 1
ATOM 5244 N N . ILE D 1 84 ? 21.68333 18.45572 28.05286 1.000 15.83282 235 ILE E N 1
ATOM 5245 C CA . ILE D 1 84 ? 22.53582 18.84705 26.93441 1.000 15.10402 235 ILE E CA 1
ATOM 5246 C C . ILE D 1 84 ? 22.66462 17.69733 25.94841 1.000 20.53662 235 ILE E C 1
ATOM 5247 O O . ILE D 1 84 ? 22.58479 17.89042 24.72200 1.000 19.73210 235 ILE E O 1
ATOM 5263 N N . HIS D 1 85 ? 22.85535 16.47785 26.46106 1.000 23.25919 236 HIS E N 1
ATOM 5264 C CA . HIS D 1 85 ? 22.98287 15.35499 25.54514 1.000 27.16887 236 HIS E CA 1
ATOM 5265 C C . HIS D 1 85 ? 21.68235 15.12645 24.79358 1.000 26.10101 236 HIS E C 1
ATOM 5266 O O . HIS D 1 85 ? 21.69757 14.84618 23.59259 1.000 28.72763 236 HIS E O 1
ATOM 5280 N N . ILE D 1 86 ? 20.54573 15.20468 25.49028 1.000 23.39746 237 ILE E N 1
ATOM 5281 C CA . ILE D 1 86 ? 19.25446 15.05062 24.81804 1.000 24.47485 237 ILE E CA 1
ATOM 5282 C C . ILE D 1 86 ? 19.14055 16.03701 23.66038 1.000 28.55485 237 ILE E C 1
ATOM 5283 O O . ILE D 1 86 ? 18.75904 15.67681 22.53651 1.000 31.12947 237 ILE E O 1
ATOM 5299 N N . GLU D 1 87 ? 19.45550 17.30527 23.92699 1.000 23.47034 238 GLU E N 1
ATOM 5300 C CA . GLU D 1 87 ? 19.32220 18.33083 22.89742 1.000 22.12263 238 GLU E CA 1
ATOM 5301 C C . GLU D 1 87 ? 20.21425 18.02752 21.70082 1.000 28.56577 238 GLU E C 1
ATOM 5302 O O . GLU D 1 87 ? 19.77124 18.09097 20.54431 1.000 28.66778 238 GLU E O 1
ATOM 5314 N N . ARG D 1 88 ? 21.48392 17.71308 21.95663 1.000 23.16514 239 ARG E N 1
ATOM 5315 C CA . ARG D 1 88 ? 22.38487 17.40518 20.85147 1.000 31.01978 239 ARG E CA 1
ATOM 5316 C C . ARG D 1 88 ? 21.90761 16.18560 20.07523 1.000 28.60932 239 ARG E C 1
ATOM 5317 O O . ARG D 1 88 ? 22.04709 16.12301 18.84886 1.000 36.25499 239 ARG E O 1
ATOM 5338 N N . ARG D 1 89 ? 21.36147 15.19407 20.77593 1.000 30.08905 240 ARG E N 1
ATOM 5339 C CA . ARG D 1 89 ? 20.89099 13.99333 20.09768 1.000 39.69953 240 ARG E CA 1
ATOM 5340 C C . ARG D 1 89 ? 19.74106 14.32422 19.16240 1.000 46.43419 240 ARG E C 1
ATOM 5341 O O . ARG D 1 89 ? 19.70679 13.85802 18.01808 1.000 50.27632 240 ARG E O 1
ATOM 5362 N N . LEU D 1 90 ? 18.79552 15.14377 19.62280 1.000 36.54961 241 LEU E N 1
ATOM 5363 C CA . LEU D 1 90 ? 17.69830 15.53353 18.74078 1.000 35.96042 241 LEU E CA 1
ATOM 5364 C C . LEU D 1 90 ? 18.19862 16.33755 17.54079 1.000 42.12832 241 LEU E C 1
ATOM 5365 O O . LEU D 1 90 ? 17.71101 16.14868 16.41606 1.000 46.19536 241 LEU E O 1
ATOM 5381 N N . ALA D 1 91 ? 19.16862 17.23015 17.75396 1.000 44.04251 242 ALA E N 1
ATOM 5382 C CA . ALA D 1 91 ? 19.68433 18.03109 16.64734 1.000 39.33422 242 ALA E CA 1
ATOM 5383 C C . ALA D 1 91 ? 20.40761 17.16138 15.62168 1.000 55.97179 242 ALA E C 1
ATOM 5384 O O . ALA D 1 91 ? 20.11992 17.23286 14.42152 1.000 63.52971 242 ALA E O 1
ATOM 5391 N N . ARG D 1 92 ? 21.36767 16.34656 16.07308 1.000 56.05910 243 ARG E N 1
ATOM 5392 C CA . ARG D 1 92 ? 22.08863 15.46314 15.16026 1.000 61.95029 243 ARG E CA 1
ATOM 5393 C C . ARG D 1 92 ? 21.15513 14.45017 14.50534 1.000 67.10376 243 ARG E C 1
ATOM 5394 O O . ARG D 1 92 ? 21.44386 13.96414 13.40494 1.000 59.41614 243 ARG E O 1
ATOM 5398 N N . ALA D 1 93 ? 20.03212 14.12360 15.15313 1.000 60.25314 244 ALA E N 1
ATOM 5399 C CA . ALA D 1 93 ? 19.05730 13.23603 14.53125 1.000 49.02384 244 ALA E CA 1
ATOM 5400 C C . ALA D 1 93 ? 18.36079 13.92361 13.36614 1.000 69.21709 244 ALA E C 1
ATOM 5401 O O . ALA D 1 93 ? 18.34564 13.40174 12.24456 1.000 75.30458 244 ALA E O 1
ATOM 5408 N N . ALA D 1 94 ? 17.77129 15.09828 13.61126 1.000 71.59912 245 ALA E N 1
ATOM 5409 C CA . ALA D 1 94 ? 17.10370 15.80968 12.52379 1.000 71.13713 245 ALA E CA 1
ATOM 5410 C C . ALA D 1 94 ? 18.07007 16.09843 11.37843 1.000 75.55961 245 ALA E C 1
ATOM 5411 O O . ALA D 1 94 ? 17.69769 16.00554 10.20222 1.000 74.67243 245 ALA E O 1
ATOM 5418 N N . ALA D 1 95 ? 19.31674 16.43216 11.70048 1.000 66.16488 246 ALA E N 1
ATOM 5419 C CA . ALA D 1 95 ? 20.31192 16.76317 10.68712 1.000 66.14987 246 ALA E CA 1
ATOM 5420 C C . ALA D 1 95 ? 20.68535 15.53450 9.86403 1.000 74.42469 246 ALA E C 1
ATOM 5421 O O . ALA D 1 95 ? 21.22778 15.65619 8.76528 1.000 72.20612 246 ALA E O 1
#

Solvent-accessible surface area: 19298 Å² total

InterPro domains:
  IPR001878 Zinc finger, CCHC-type [PS50158] (295-309)
  IPR021109 Aspartic peptidase domain superfamily [G3DSA:2.40.70.10] (337-472)
  IPR021109 Aspartic peptidase domain superfamily [SSF50630] (363-456)
  IPR032549 RTL1/3-8/LDOC, capsid-like domain [PF16297] (76-158)
  IPR032567 RTL1-related [PTHR15503] (24-616)
  IPR036875 Zinc finger, CCHC-type superfamily [SSF57756] (281-313)
  IPR043128 Reverse transcriptase/Diguanylate cyclase domain [G3DSA:3.30.70.270] (609-627)
  IPR043502 DNA/RNA polymerase superfamily [SSF56672] (519-627)

Sequence (339 aa):
SPQRREVAKRKIRRLRQGGSVIDYSNAFQIAQDLDWNEPALIDQYHEGLSDHIQEELSHLEVAKSLSALIGQCIHIERRLARAQRRREVAKRKIRRLRQGGSVIDYSNAFQIAQDLDWNEPALIDQYHEGLSDHIQEELSHLEVAKSLSALIGQCIHIERRLARAAAQRREVAKRKIRRLRQGGSVIDYSNAFQIAQDLDWNEPALIDQYHEGLSDHIQEELSHLEVAKSLSALIGQCIHIERRLARAAAARKPRSPQRREVAKRKIRRLRQGGSVIDYSNAFQIAQDLDWNEPALIDQYHEGLSDHIQEELSHLEVAKSLSALIGQCIHIERRLARAAA

Foldseek 3Di:
DVVLQVVLVVVLQPQAPCDDLVVSLVVNVSCVSHPDDFVVSQVSSLVRYDPQLNVVCVVDDDDPGNVRSSVSSNVSCVVPDDD/DLAVVLVVVLQVQAPCPDLVVSLVVLVSCVSYPDDFQVSQVSSLVRYDPVLNVVCVVDDADPGNVVNSVVSNVVRVVVVVVVD/DLQVVLVVVLQPQAPCDALVVSLVVLVSCVSYPDDFVVSQVSSLVRYDPVLNVVPVVDDDDPGPVVVSVSSNVVRVVVVCVVVPDDDDD/DVLQVVLVVVLQVQAPCDALVVSLVVLVSCVSYPDDFVVSQVSSLVRYDPVLNVVVVPDDDDPGPVVVSVSSNVVRVVVVVVVD

Radius of gyration: 21.6 Å; Cα contacts (8 Å, |Δi|>4): 338; chains: 4; bounding box: 52×46×66 Å

Organism: Homo sapiens (NCBI:txid9606)

Secondary structure (DSSP, 8-state):
-HHHHHHHHHHHHH------HHHHHHHH--GGG----HHHHHHHHHHHS-HHHHHHHTTSPPPSSHHHHHHHHHHHHHHH---/-HHHHHHHHHHH------HHHHHHHH--GGG----HHHHHHHHHHHS-HHHHHHHHTSPPPSSHHHHHHHHHHHHHHHHHHH-/-HHHHHHHHHHH------HHHHHHHH--GGG----HHHHHHHHHHHS-HHHHHHHHTSPPPSSHHHHHHHHHHHHHHHHHHHHT-PPP-/-HHHHHHHHHHHH------HHHHHHHH--GGG----HHHHHHHHHHHS-HHHHHHHHTSPPPSSHHHHHHHHHHHHHHHHHHH-